Protein AF-A0A914QYJ9-F1 (afdb_monomer)

Mean predicted aligned error: 17.73 Å

Radius of gyration: 53.39 Å; Cα contacts (8 Å, |Δi|>4): 94; chains: 1; bounding box: 100×27×135 Å

Solvent-accessible surface area (backbone atoms only — not comparable to full-atom values): 10844 Å² total; per-residue (Å²): 137,85,85,89,78,80,80,85,78,90,62,82,96,60,90,70,78,80,80,72,75,74,77,53,75,87,74,46,73,77,52,76,68,53,30,51,50,53,52,50,52,51,52,50,50,55,48,52,50,54,52,47,51,45,59,71,50,52,47,54,54,54,52,48,53,54,50,50,52,50,49,54,51,51,51,54,50,52,53,51,51,49,51,52,50,53,53,52,49,52,52,48,53,53,50,51,53,52,47,52,53,52,51,53,51,50,50,55,54,47,53,52,49,50,54,55,50,74,73,46,73,44,10,74,67,75,68,41,72,44,46,26,42,62,41,94,91,36,27,20,54,44,72,64,45,54,70,78,36,78,56,75,84,74,55,79,51,88,68,83,56,86,89,77,64,76,59,47,56,47,86,80,77,55,95,80,76,77,130

pLDDT: mean 74.2, std 19.53, range [33.78, 97.69]

Organism: NCBI:txid227884

Sequence (179 aa):
MNCNRCRKILINDEHRLSHECLPRTAELPGTLEEKKKLLYEYYNATFIENRRDVFERVLPAFTYEAMSEVGKSVAKLTEKTRAIHATGQQTKEEVDSNYERKHYTLIEQNEKKILEISKSLRCQNCDELPKFYCCKDGSFCSETCQKDNSHFLECHRTLRDPYKESAVPMVKRMPHLTF

Nearest PDB structures (foldseek):
  5hda-assembly1_C  TM=6.720E-01  e=1.799E-03  Homo sapiens
  5mq4-assembly1_A  TM=6.229E-01  e=4.465E-03  Homo sapiens

Foldseek 3Di:
DDLPDQDDDDDPDPPPSPPPRQPDLVRDDDDNVVSVVVSVVVVVVVVVVVVCCCVVPVVVVVVVVVVVVVVVVVVVVVVVVVVVVVVVVVVVVVVVVVVVVVVVVVVVVVVVVVVVLVPAQAAPQPRDRFQFDQAVNHGHNDLVSVVPDPCVVVRPDPDPDPVPDDGDGPVPPDPPPDD

Secondary structure (DSSP, 8-state):
-----------SS--------PPPTTTS-S-HHHHHHHHHHHHHHHHHHHHHHIIIIIHHHHHHHHHHHHHHHHHHHHHHHHHHHHHHHHHHHHHHHHHHHHHHHHHHHHHHHHHHHHHS---TTT-SPPSEEEETTEEESSHHHHHSSGGGGG--S--S-TTT-PPEEGGGT-TT---

Structure (mmCIF, N/CA/C/O backbone):
data_AF-A0A914QYJ9-F1
#
_entry.id   AF-A0A914QYJ9-F1
#
loop_
_atom_site.group_PDB
_atom_site.id
_atom_site.type_symbol
_atom_site.label_atom_id
_atom_site.label_alt_id
_atom_site.label_comp_id
_atom_site.label_asym_id
_atom_site.label_entity_id
_atom_site.label_seq_id
_atom_site.pdbx_PDB_ins_code
_atom_site.Cartn_x
_atom_site.Cartn_y
_atom_site.Cartn_z
_atom_site.occupancy
_atom_site.B_iso_or_equiv
_atom_site.auth_seq_id
_atom_site.auth_comp_id
_atom_site.auth_asym_id
_atom_site.auth_atom_id
_atom_site.pdbx_PDB_model_num
ATOM 1 N N . MET A 1 1 ? -54.227 -2.524 64.494 1.00 37.19 1 MET A N 1
ATOM 2 C CA . MET A 1 1 ? -52.813 -2.572 64.927 1.00 37.19 1 MET A CA 1
ATOM 3 C C . MET A 1 1 ? -51.973 -1.929 63.832 1.00 37.19 1 MET A C 1
ATOM 5 O O . MET A 1 1 ? -51.865 -2.504 62.760 1.00 37.19 1 MET A O 1
ATOM 9 N N . ASN A 1 2 ? -51.467 -0.711 64.056 1.00 33.94 2 ASN A N 1
ATOM 10 C CA . ASN A 1 2 ? -50.786 0.088 63.027 1.00 33.94 2 ASN A CA 1
ATOM 11 C C . ASN A 1 2 ? -49.258 -0.060 63.145 1.00 33.94 2 ASN A C 1
ATOM 13 O O . ASN A 1 2 ? -48.647 0.412 64.111 1.00 33.94 2 ASN A O 1
ATOM 17 N N . CYS A 1 3 ? -48.635 -0.714 62.161 1.00 37.88 3 CYS A N 1
ATOM 18 C CA . CYS A 1 3 ? -47.182 -0.813 62.025 1.00 37.88 3 CYS A CA 1
ATOM 19 C C . CYS A 1 3 ? -46.639 0.406 61.255 1.00 37.88 3 CYS A C 1
ATOM 21 O O . CYS A 1 3 ? -46.456 0.375 60.042 1.00 37.88 3 CYS A O 1
ATOM 23 N N . ASN A 1 4 ? -46.396 1.510 61.965 1.00 40.34 4 ASN A N 1
ATOM 24 C CA . ASN A 1 4 ? -45.861 2.746 61.386 1.00 40.34 4 ASN A CA 1
ATOM 25 C C . ASN A 1 4 ? -44.327 2.801 61.487 1.00 40.34 4 ASN A C 1
ATOM 27 O O . ASN A 1 4 ? -43.802 3.545 62.311 1.00 40.34 4 ASN A O 1
ATOM 31 N N . ARG A 1 5 ? -43.614 2.003 60.678 1.00 44.16 5 ARG A N 1
ATOM 32 C CA . ARG A 1 5 ? -42.272 2.315 60.120 1.00 44.16 5 ARG A CA 1
ATOM 33 C C . ARG A 1 5 ? -41.752 1.137 59.288 1.00 44.16 5 ARG A C 1
ATOM 35 O O . ARG A 1 5 ? -40.877 0.391 59.707 1.00 44.16 5 ARG A O 1
ATOM 42 N N . CYS A 1 6 ? -42.279 0.992 58.076 1.00 40.16 6 CYS A N 1
ATOM 43 C CA . CYS A 1 6 ? -41.616 0.200 57.040 1.00 40.16 6 CYS A CA 1
ATOM 44 C C . CYS A 1 6 ? -40.593 1.108 56.345 1.00 40.16 6 CYS A C 1
ATOM 46 O O . CYS A 1 6 ? -40.973 2.118 55.749 1.00 40.16 6 CYS A O 1
ATOM 48 N N . ARG A 1 7 ? -39.296 0.796 56.436 1.00 41.41 7 ARG A N 1
ATOM 49 C CA . ARG A 1 7 ? -38.273 1.489 55.643 1.00 41.41 7 ARG A CA 1
ATOM 50 C C . ARG A 1 7 ? -38.227 0.798 54.280 1.00 41.41 7 ARG A C 1
ATOM 52 O O . ARG A 1 7 ? -37.756 -0.327 54.186 1.00 41.41 7 ARG A O 1
ATOM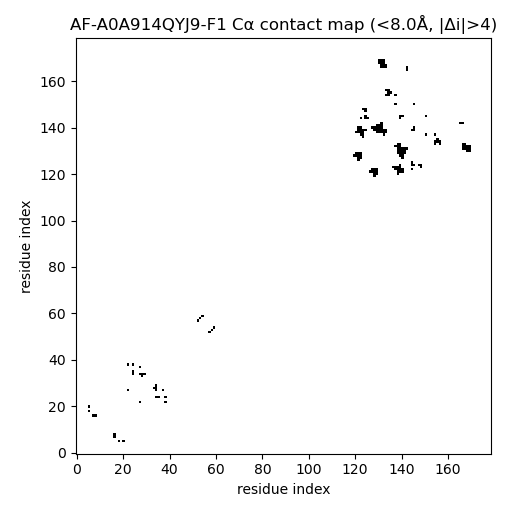 59 N N . LYS A 1 8 ? -38.765 1.444 53.240 1.00 38.12 8 LYS A N 1
ATOM 60 C CA . LYS A 1 8 ? -38.600 0.979 51.855 1.00 38.12 8 LYS A CA 1
ATOM 61 C C . LYS A 1 8 ? -37.122 1.099 51.491 1.00 38.12 8 LYS A C 1
ATOM 63 O O . LYS A 1 8 ? -36.617 2.213 51.375 1.00 38.12 8 LYS A O 1
ATOM 68 N N . ILE A 1 9 ? -36.442 -0.029 51.335 1.00 41.03 9 ILE A N 1
ATOM 69 C CA . ILE A 1 9 ? -35.145 -0.082 50.664 1.00 41.03 9 ILE A CA 1
ATOM 70 C C . ILE A 1 9 ? -35.466 -0.428 49.210 1.00 41.03 9 ILE A C 1
ATOM 72 O O . ILE A 1 9 ? -35.994 -1.498 48.929 1.00 41.03 9 ILE A O 1
ATOM 76 N N . LEU A 1 10 ? -35.261 0.534 48.310 1.00 35.69 10 LEU A N 1
ATOM 77 C CA . LEU A 1 10 ? -35.411 0.332 46.871 1.00 35.69 10 LEU A CA 1
ATOM 78 C C . LEU A 1 10 ? -34.124 -0.307 46.353 1.00 35.69 10 LEU A C 1
ATOM 80 O O . LEU A 1 10 ? -33.078 0.338 46.347 1.00 35.69 10 LEU A O 1
ATOM 84 N N . ILE A 1 11 ? -34.213 -1.563 45.932 1.00 38.12 11 ILE A N 1
ATOM 85 C CA . ILE A 1 11 ? -33.217 -2.217 45.085 1.00 38.12 11 ILE A CA 1
ATOM 86 C C . ILE A 1 11 ? -34.000 -2.665 43.846 1.00 38.12 11 ILE A C 1
ATOM 88 O O . ILE A 1 11 ? -34.994 -3.364 43.996 1.00 38.12 11 ILE A O 1
ATOM 92 N N . ASN A 1 12 ? -33.612 -2.129 42.684 1.00 38.44 12 ASN A N 1
ATOM 93 C CA . ASN A 1 12 ? -34.178 -2.273 41.332 1.00 38.44 12 ASN A CA 1
ATOM 94 C C . 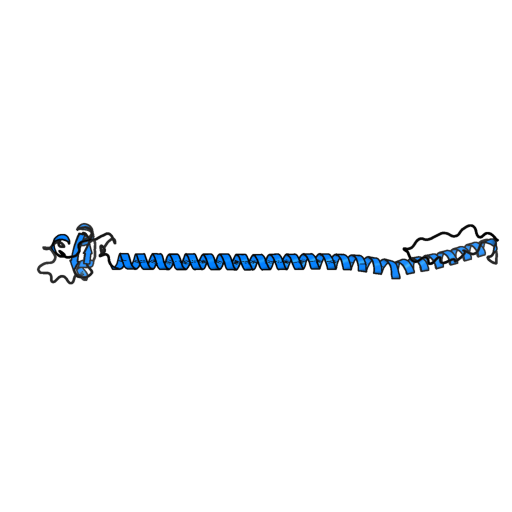ASN A 1 12 ? -35.307 -3.304 41.122 1.00 38.44 12 ASN A C 1
ATOM 96 O O . ASN A 1 12 ? -35.087 -4.489 41.335 1.00 38.44 12 ASN A O 1
ATOM 100 N N . ASP A 1 13 ? -36.444 -2.809 40.606 1.00 41.16 13 ASP A N 1
ATOM 101 C CA . ASP A 1 13 ? -37.593 -3.414 39.889 1.00 41.16 13 ASP A CA 1
ATOM 102 C C . ASP A 1 13 ? -38.193 -4.777 40.291 1.00 41.16 13 ASP A C 1
ATOM 104 O O . ASP A 1 13 ? -39.345 -5.052 39.947 1.00 41.16 13 ASP A O 1
ATOM 108 N N . GLU A 1 14 ? -37.546 -5.581 41.124 1.00 38.75 14 GLU A N 1
ATOM 109 C CA . GLU A 1 14 ? -38.163 -6.711 41.804 1.00 38.75 14 GLU A CA 1
ATOM 110 C C . GLU A 1 14 ? -38.593 -6.275 43.205 1.00 38.75 14 GLU A C 1
ATOM 112 O O . GLU A 1 14 ? -37.803 -6.150 44.139 1.00 38.75 14 GLU A O 1
ATOM 117 N N . HIS A 1 15 ? -39.896 -6.031 43.358 1.00 40.50 15 HIS A N 1
ATOM 118 C CA . HIS A 1 15 ? -40.539 -5.720 44.631 1.00 40.50 15 HIS A CA 1
ATOM 119 C C . HIS A 1 15 ? -40.479 -6.919 45.596 1.00 40.50 15 HIS A C 1
ATOM 121 O O . HIS A 1 15 ? -41.492 -7.554 45.884 1.00 40.50 15 HIS A O 1
ATOM 127 N N . ARG A 1 16 ? -39.310 -7.217 46.165 1.00 39.91 16 ARG A N 1
ATOM 128 C CA . ARG A 1 16 ? -39.220 -7.969 47.417 1.00 39.91 16 ARG A CA 1
ATOM 129 C C . ARG A 1 16 ? -39.089 -6.983 48.563 1.00 39.91 16 ARG A C 1
ATOM 131 O O . ARG A 1 16 ? -38.005 -6.628 49.008 1.00 39.91 16 ARG A O 1
ATOM 138 N N . LEU A 1 17 ? -40.247 -6.558 49.064 1.00 38.53 17 LEU A N 1
ATOM 139 C CA . LEU A 1 17 ? -40.354 -6.089 50.438 1.00 38.53 17 LEU A CA 1
ATOM 140 C C . LEU A 1 17 ? -39.928 -7.256 51.340 1.00 38.53 17 LEU A C 1
ATOM 142 O O . LEU A 1 17 ? -40.740 -8.137 51.621 1.00 38.53 17 LEU A O 1
ATOM 146 N N . SER A 1 18 ? -38.678 -7.286 51.805 1.00 43.12 18 SER A N 1
ATOM 147 C CA . SER A 1 18 ? -38.372 -8.032 53.024 1.00 43.12 18 SER A CA 1
ATOM 148 C C . SER A 1 18 ? -39.094 -7.301 54.157 1.00 43.12 18 SER A C 1
ATOM 150 O O . SER A 1 18 ? -38.596 -6.335 54.737 1.00 43.12 18 SER A O 1
ATOM 152 N N . HIS A 1 19 ? -40.340 -7.701 54.401 1.00 41.28 19 HIS A N 1
ATOM 153 C CA . HIS A 1 19 ? -41.165 -7.261 55.519 1.00 41.28 19 HIS A CA 1
ATOM 154 C C . HIS A 1 19 ? -40.641 -7.878 56.824 1.00 41.28 19 HIS A C 1
ATOM 156 O O . HIS A 1 19 ? -41.374 -8.541 57.549 1.00 41.28 19 HIS A O 1
ATOM 162 N N . GLU A 1 20 ? -39.373 -7.655 57.153 1.00 48.84 20 GLU A N 1
ATOM 163 C CA . GLU A 1 20 ? -38.894 -7.927 58.499 1.00 48.84 20 GLU A CA 1
ATOM 164 C C . GLU A 1 20 ? -39.133 -6.673 59.329 1.00 48.84 20 GLU A C 1
ATOM 166 O O . GLU A 1 20 ? -38.396 -5.685 59.296 1.00 48.84 20 GLU A O 1
ATOM 171 N N . CYS A 1 21 ? -40.279 -6.678 60.009 1.00 49.34 21 CYS A N 1
ATOM 172 C CA . CYS A 1 21 ? -40.559 -5.702 61.044 1.00 49.34 21 CYS A CA 1
ATOM 173 C C . CYS A 1 21 ? -39.476 -5.862 62.113 1.00 49.34 21 CYS A C 1
ATOM 175 O O . CYS A 1 21 ? -39.443 -6.885 62.791 1.00 49.34 21 CYS A O 1
ATOM 177 N N . LEU A 1 22 ? -38.605 -4.858 62.264 1.00 54.44 22 LEU A N 1
ATOM 178 C CA . LEU A 1 22 ? -37.697 -4.794 63.407 1.00 54.44 22 LEU A CA 1
ATOM 179 C C . LEU A 1 22 ? -38.532 -4.986 64.683 1.00 54.44 22 LEU A C 1
ATOM 181 O O . LEU A 1 22 ? -39.495 -4.226 64.866 1.00 54.44 22 LEU A O 1
ATOM 185 N N . PRO A 1 23 ? -38.205 -5.967 65.547 1.00 51.50 23 PRO A N 1
ATOM 186 C CA . PRO A 1 23 ? -38.944 -6.164 66.783 1.00 51.50 23 PRO A CA 1
ATOM 187 C C . PRO A 1 23 ? -38.893 -4.865 67.580 1.00 51.50 23 PRO A C 1
ATOM 189 O O . PRO A 1 23 ? -37.832 -4.244 67.733 1.00 51.50 23 PRO A O 1
ATOM 192 N N . ARG A 1 24 ? -40.050 -4.397 68.059 1.00 55.06 24 ARG A N 1
ATOM 193 C CA . ARG A 1 24 ? -40.063 -3.193 68.895 1.00 55.06 24 ARG A CA 1
ATOM 194 C C . ARG A 1 24 ? -39.280 -3.513 70.165 1.00 55.06 24 ARG A C 1
ATOM 196 O O . ARG A 1 24 ? -39.400 -4.601 70.714 1.00 55.06 24 ARG A O 1
ATOM 203 N N . THR A 1 25 ? -38.532 -2.555 70.707 1.00 53.09 25 THR A N 1
ATOM 204 C CA . THR A 1 25 ? -37.809 -2.741 71.984 1.00 53.09 25 THR A CA 1
ATOM 205 C C . THR A 1 25 ? -38.729 -3.186 73.133 1.00 53.09 25 THR A C 1
ATOM 207 O O . THR A 1 25 ? -38.286 -3.850 74.069 1.00 53.09 25 THR A O 1
ATOM 210 N N . ALA A 1 26 ? -40.024 -2.869 73.051 1.00 51.97 26 ALA A N 1
ATOM 211 C CA . ALA A 1 26 ? -41.058 -3.339 73.972 1.00 51.97 26 ALA A CA 1
ATOM 212 C C . ALA A 1 26 ? -41.316 -4.862 73.911 1.00 51.97 26 ALA A C 1
ATOM 214 O O . ALA A 1 26 ? -41.722 -5.429 74.919 1.00 51.97 26 ALA A O 1
ATOM 215 N N . GLU A 1 27 ? -41.045 -5.519 72.780 1.00 59.38 27 GLU A N 1
ATOM 216 C CA . GLU A 1 27 ? -41.324 -6.942 72.512 1.00 59.38 27 GLU A CA 1
ATOM 217 C C . GLU A 1 27 ? -40.131 -7.861 72.831 1.00 59.38 27 GLU A C 1
ATOM 219 O O . GLU A 1 27 ? -40.289 -9.074 72.930 1.00 59.38 27 GLU A O 1
ATOM 224 N N . LEU A 1 28 ? -38.938 -7.293 73.032 1.00 64.50 28 LEU A N 1
ATOM 225 C CA . LEU A 1 28 ? -37.741 -8.051 73.394 1.00 64.50 28 LEU A CA 1
ATOM 226 C C . LEU A 1 28 ? -37.749 -8.398 74.897 1.00 64.50 28 LEU A C 1
ATOM 228 O O . LEU A 1 28 ? -38.005 -7.504 75.711 1.00 64.50 28 LEU A O 1
ATOM 232 N N . PRO A 1 29 ? -37.469 -9.652 75.294 1.00 67.81 29 PRO A N 1
ATOM 233 C CA . PRO A 1 29 ? -37.377 -10.042 76.699 1.00 67.81 29 PRO A CA 1
ATOM 234 C C . PRO A 1 29 ? -36.114 -9.468 77.365 1.00 67.81 29 PRO A C 1
ATOM 236 O O . PRO A 1 29 ? -35.124 -9.180 76.695 1.00 67.81 29 PRO A O 1
ATOM 239 N N . GLY A 1 30 ? -36.150 -9.314 78.691 1.00 80.06 30 GLY A N 1
ATOM 240 C CA . GLY A 1 30 ? -34.990 -8.912 79.496 1.00 80.06 30 GLY A CA 1
ATOM 241 C C . GLY A 1 30 ? -34.947 -7.438 79.908 1.00 80.06 30 GLY A C 1
ATOM 242 O O . GLY A 1 30 ? -35.887 -6.661 79.707 1.00 80.06 30 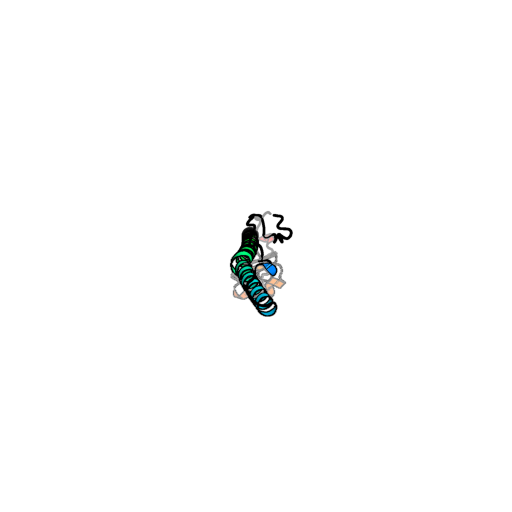GLY A O 1
ATOM 243 N N . THR A 1 31 ? -33.839 -7.068 80.541 1.00 85.50 31 THR A N 1
ATOM 244 C CA . THR A 1 31 ? -33.519 -5.711 80.996 1.00 85.50 31 THR A CA 1
ATOM 245 C C . THR A 1 31 ? -33.282 -4.761 79.819 1.00 85.50 31 THR A C 1
ATOM 247 O O . THR A 1 31 ? -33.061 -5.178 78.683 1.00 85.50 31 THR A O 1
ATOM 250 N N . LEU A 1 32 ? -33.314 -3.449 80.074 1.00 79.56 32 LEU A N 1
ATOM 251 C CA . LEU A 1 32 ? -33.071 -2.432 79.042 1.00 79.56 32 LEU A CA 1
ATOM 252 C C . LEU A 1 32 ? -31.742 -2.660 78.295 1.00 79.56 32 LEU A C 1
ATOM 254 O O . LEU A 1 32 ? -31.676 -2.485 77.079 1.00 79.56 32 LEU A O 1
ATOM 258 N N . GLU A 1 33 ? -30.703 -3.075 79.015 1.00 81.75 33 GLU A N 1
ATOM 259 C CA . GLU A 1 33 ? -29.367 -3.294 78.462 1.00 81.75 33 GLU A CA 1
ATOM 260 C C . GLU A 1 33 ? -29.302 -4.564 77.598 1.00 81.75 33 GLU A C 1
ATOM 262 O O . GLU A 1 33 ? -28.723 -4.539 76.512 1.00 81.75 33 GLU A O 1
ATOM 267 N N . GLU A 1 34 ? -29.989 -5.638 78.000 1.00 78.81 34 GLU A N 1
ATOM 268 C CA . GLU A 1 34 ? -30.140 -6.856 77.189 1.00 78.81 34 GLU A CA 1
ATOM 269 C C . GLU A 1 34 ? -30.943 -6.587 75.911 1.00 78.81 34 GLU A C 1
ATOM 271 O O . GLU A 1 34 ? -30.551 -7.021 74.827 1.00 78.81 34 GLU A O 1
ATOM 276 N N . LYS A 1 35 ? -32.010 -5.782 76.001 1.00 76.62 35 LYS A N 1
ATOM 277 C CA . LYS A 1 35 ? -32.800 -5.357 74.836 1.00 76.62 35 LYS A CA 1
ATOM 278 C C . LYS A 1 35 ? -31.964 -4.550 73.843 1.00 76.62 35 LYS A C 1
ATOM 280 O O . LYS A 1 35 ? -32.075 -4.774 72.641 1.00 76.62 35 LYS A O 1
ATOM 285 N N . LYS A 1 36 ? -31.114 -3.627 74.316 1.00 79.50 36 LYS A N 1
ATOM 286 C CA . LYS A 1 36 ? -30.188 -2.872 73.447 1.00 79.50 36 LYS A CA 1
ATOM 287 C C . LYS A 1 36 ? -29.194 -3.798 72.751 1.00 79.50 36 LYS A C 1
ATOM 289 O O . LYS A 1 36 ? -28.958 -3.634 71.556 1.00 79.50 36 LYS A O 1
ATOM 294 N N . LYS A 1 37 ? -28.635 -4.766 73.483 1.00 82.75 37 LYS A N 1
ATOM 295 C CA . LYS A 1 37 ? -27.678 -5.736 72.943 1.00 82.75 37 LYS A CA 1
ATOM 296 C C . LYS A 1 37 ? -28.310 -6.597 71.844 1.00 82.75 37 LYS A C 1
ATOM 298 O O . LYS A 1 37 ? -27.761 -6.664 70.751 1.00 82.75 37 LYS A O 1
ATOM 303 N N . LEU A 1 38 ? -29.499 -7.150 72.092 1.00 79.88 38 LEU A N 1
ATOM 304 C CA . LEU A 1 38 ? -30.249 -7.944 71.111 1.00 79.88 38 LEU A CA 1
ATOM 305 C C . LEU A 1 38 ? -30.610 -7.137 69.858 1.00 79.88 38 LEU A C 1
ATOM 307 O O . LEU A 1 38 ? -30.486 -7.632 68.740 1.00 79.88 38 LEU A O 1
ATOM 311 N N . LEU A 1 39 ? -31.015 -5.874 70.026 1.00 79.00 39 LEU A N 1
ATOM 312 C CA . LEU A 1 39 ? -31.318 -4.999 68.893 1.00 79.00 39 LEU A CA 1
ATOM 313 C C . LEU A 1 39 ? -30.066 -4.718 68.046 1.00 79.00 39 LEU A C 1
ATOM 315 O O . LEU A 1 39 ? -30.148 -4.673 66.820 1.00 79.00 39 LEU A O 1
ATOM 319 N N . TYR A 1 40 ? -28.914 -4.531 68.696 1.00 81.00 40 TYR A N 1
ATOM 320 C CA . TYR A 1 40 ? -27.636 -4.318 68.021 1.00 81.00 40 TYR A CA 1
ATOM 321 C C . TYR A 1 40 ? -27.176 -5.571 67.268 1.00 81.00 40 TYR A C 1
ATOM 323 O O . TYR A 1 40 ? -26.769 -5.468 66.115 1.00 81.00 40 TYR A O 1
ATOM 331 N N . GLU A 1 41 ? -27.286 -6.751 67.882 1.00 81.50 41 GLU A N 1
ATOM 332 C CA . GLU A 1 41 ? -26.967 -8.035 67.248 1.00 81.50 41 GLU A CA 1
ATOM 333 C C . GLU A 1 41 ? -27.850 -8.293 66.023 1.00 81.50 41 GLU A C 1
ATOM 335 O O . GLU A 1 41 ? -27.326 -8.615 64.956 1.00 81.50 41 GLU A O 1
ATOM 340 N N . TYR A 1 42 ? -29.163 -8.059 66.137 1.00 78.62 42 TYR A N 1
ATOM 341 C CA . TYR A 1 42 ? -30.094 -8.189 65.016 1.00 78.62 42 TYR A CA 1
ATO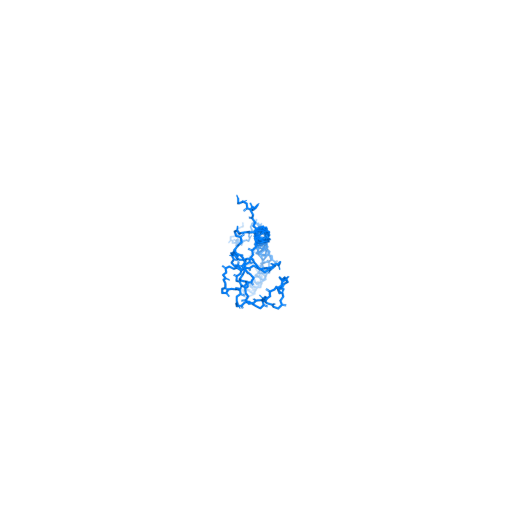M 342 C C . TYR A 1 42 ? -29.760 -7.202 63.893 1.00 78.62 42 TYR A C 1
ATOM 344 O O . TYR A 1 42 ? -29.598 -7.603 62.745 1.00 78.62 42 TYR A O 1
ATOM 352 N N . TYR A 1 43 ? -29.557 -5.919 64.218 1.00 78.12 43 TYR A N 1
ATOM 353 C CA . TYR A 1 43 ? -29.187 -4.915 63.219 1.00 78.12 43 TYR A CA 1
ATOM 354 C C . TYR A 1 43 ? -27.874 -5.263 62.511 1.00 78.12 43 TYR A C 1
ATOM 356 O O . TYR A 1 43 ? -27.762 -5.097 61.298 1.00 78.12 43 TYR A O 1
ATOM 364 N N . ASN A 1 44 ? -26.881 -5.754 63.254 1.00 82.88 44 ASN A N 1
ATOM 365 C CA . ASN A 1 44 ? -25.594 -6.126 62.687 1.00 82.88 44 ASN A CA 1
ATOM 366 C C . ASN A 1 44 ? -25.717 -7.362 61.781 1.00 82.88 44 ASN A C 1
ATOM 368 O O . ASN A 1 44 ? -25.133 -7.377 60.701 1.00 82.88 44 ASN A O 1
ATOM 372 N N . ALA A 1 45 ? -26.528 -8.354 62.162 1.00 77.75 45 ALA A N 1
ATOM 373 C CA . ALA A 1 45 ? -26.824 -9.513 61.322 1.00 77.75 45 ALA A CA 1
ATOM 374 C C . ALA A 1 45 ? -27.508 -9.099 60.006 1.00 77.75 45 ALA A C 1
ATOM 376 O O . ALA A 1 45 ? -27.005 -9.421 58.930 1.00 77.75 45 ALA A O 1
ATOM 377 N N . THR A 1 46 ? -28.570 -8.289 60.077 1.00 77.44 46 THR A N 1
ATOM 378 C CA . THR A 1 46 ? -29.276 -7.776 58.891 1.00 77.44 46 THR A CA 1
ATOM 379 C C . THR A 1 46 ? -28.378 -6.879 58.032 1.00 77.44 46 THR A C 1
ATOM 381 O O . THR A 1 46 ? -28.477 -6.872 56.805 1.00 77.44 46 THR A O 1
ATOM 384 N N . PHE A 1 47 ? -27.477 -6.104 58.643 1.00 80.38 47 PHE A N 1
ATOM 385 C CA . PHE A 1 47 ? -26.504 -5.293 57.911 1.00 80.38 47 PHE A CA 1
ATOM 386 C C . PHE A 1 47 ? -25.497 -6.165 57.156 1.00 80.38 47 PHE A C 1
ATOM 388 O O . PHE A 1 47 ? -25.236 -5.908 55.983 1.00 80.38 47 PHE A O 1
ATOM 395 N N . ILE A 1 48 ? -24.953 -7.200 57.802 1.00 78.56 48 ILE A N 1
ATOM 396 C CA . ILE A 1 48 ? -24.009 -8.138 57.183 1.00 78.56 48 ILE A CA 1
ATOM 397 C C . ILE A 1 48 ? -24.671 -8.875 56.016 1.00 78.56 48 ILE A C 1
ATOM 399 O O . ILE A 1 48 ? -24.069 -8.968 54.948 1.00 78.56 48 ILE A O 1
ATOM 403 N N . GLU A 1 49 ? -25.906 -9.342 56.191 1.00 77.56 49 GLU A N 1
ATOM 404 C CA . GLU A 1 49 ? -26.657 -10.055 55.157 1.00 77.56 49 GLU A CA 1
ATOM 405 C C . GLU A 1 49 ? -26.970 -9.162 53.950 1.00 77.56 49 GLU A C 1
ATOM 407 O O . GLU A 1 49 ? -26.644 -9.522 52.822 1.00 77.56 49 GLU A O 1
ATOM 412 N N . ASN A 1 50 ? -27.465 -7.939 54.171 1.00 76.88 50 ASN A N 1
ATOM 413 C CA . ASN A 1 50 ? -27.682 -6.978 53.084 1.00 76.88 50 ASN A CA 1
ATOM 414 C C . ASN A 1 50 ? -26.383 -6.621 52.357 1.00 76.88 50 ASN A C 1
ATOM 416 O O . ASN A 1 50 ? -26.354 -6.509 51.132 1.00 76.88 50 ASN A O 1
ATOM 420 N N . ARG A 1 51 ? -25.284 -6.445 53.101 1.00 76.81 51 ARG A N 1
ATOM 421 C CA . ARG A 1 51 ? -23.980 -6.158 52.498 1.00 76.81 51 ARG A CA 1
ATOM 422 C C . ARG A 1 51 ? -23.524 -7.330 51.632 1.00 76.81 51 ARG A C 1
ATOM 424 O O . ARG A 1 51 ? -23.009 -7.108 50.541 1.00 76.81 51 ARG A O 1
ATOM 431 N N . ARG A 1 52 ? -23.735 -8.560 52.103 1.00 80.31 52 ARG A N 1
ATOM 432 C CA . ARG A 1 52 ? -23.438 -9.786 51.363 1.00 80.31 52 ARG A CA 1
ATOM 433 C C . ARG A 1 52 ? -24.266 -9.882 50.080 1.00 80.31 52 ARG A C 1
ATOM 435 O O . ARG A 1 52 ? -23.672 -10.088 49.031 1.00 80.31 52 ARG A O 1
ATOM 442 N N . ASP A 1 53 ? -25.572 -9.626 50.131 1.00 79.12 53 ASP A N 1
ATOM 443 C CA . ASP A 1 53 ? -26.453 -9.666 48.952 1.00 79.12 53 ASP A CA 1
ATOM 444 C C . ASP A 1 53 ? -26.042 -8.632 47.883 1.00 79.12 53 ASP A C 1
ATOM 446 O O . ASP A 1 53 ? -26.021 -8.934 46.687 1.00 79.12 53 ASP A O 1
ATOM 450 N N . VAL A 1 54 ? -25.615 -7.430 48.295 1.00 73.38 54 VAL A N 1
ATOM 451 C CA . VAL A 1 54 ? -25.066 -6.416 47.375 1.00 73.38 54 VAL A CA 1
ATOM 452 C C . VAL A 1 54 ? -23.783 -6.911 46.696 1.00 73.38 54 VAL A C 1
ATOM 454 O O . VAL A 1 54 ? -23.642 -6.788 45.478 1.00 73.38 54 VAL A O 1
ATOM 457 N N . PHE A 1 55 ? -22.852 -7.493 47.454 1.00 76.88 55 PHE A N 1
ATOM 458 C CA . PHE A 1 55 ? -21.593 -7.994 46.897 1.00 76.88 55 PHE A CA 1
ATOM 459 C C . PHE A 1 55 ? -21.763 -9.262 46.051 1.00 76.88 55 PHE A C 1
ATOM 461 O O . PHE A 1 55 ? -21.049 -9.419 45.065 1.00 76.88 55 PHE A O 1
ATOM 468 N N . GLU A 1 56 ? -22.690 -10.151 46.405 1.00 78.69 56 GLU A N 1
ATOM 469 C CA . GLU A 1 56 ? -22.889 -11.426 45.709 1.00 78.69 56 GLU A CA 1
ATOM 470 C C . GLU A 1 56 ? -23.792 -11.303 44.475 1.00 78.69 56 GLU A C 1
ATOM 472 O O . GLU A 1 56 ? -23.656 -12.109 43.557 1.00 78.69 56 GLU A O 1
ATOM 477 N N . ARG A 1 57 ? -24.691 -10.310 44.410 1.00 73.44 57 ARG A N 1
ATOM 478 C CA . ARG A 1 57 ? -25.648 -10.184 43.291 1.00 73.44 57 ARG A CA 1
ATOM 479 C C . ARG A 1 57 ? -25.484 -8.917 42.467 1.00 73.44 57 ARG A C 1
ATOM 481 O O . ARG A 1 57 ? -25.435 -8.990 41.242 1.00 73.44 57 ARG A O 1
ATOM 488 N N . VAL A 1 58 ? -25.382 -7.760 43.119 1.00 73.12 58 VAL A N 1
ATOM 489 C CA . VAL A 1 58 ? -25.363 -6.467 42.414 1.00 73.12 58 VAL A CA 1
ATOM 490 C C . VAL A 1 58 ? -24.007 -6.228 41.756 1.00 73.12 58 VAL A C 1
ATOM 492 O O . VAL A 1 58 ? -23.947 -5.820 40.596 1.00 73.12 58 VAL A O 1
ATOM 495 N N . LEU A 1 59 ? -22.914 -6.524 42.466 1.00 74.94 59 LEU A N 1
ATOM 496 C CA . LEU A 1 59 ? -21.570 -6.309 41.933 1.00 74.94 59 LEU A CA 1
ATOM 497 C C . LEU A 1 59 ? -21.288 -7.171 40.682 1.00 74.94 59 LEU A C 1
ATOM 499 O O . LEU A 1 59 ? -20.855 -6.595 39.682 1.00 74.94 59 LEU A O 1
ATOM 503 N N . PRO A 1 60 ? -21.592 -8.488 40.646 1.00 83.12 60 PRO A N 1
ATOM 504 C CA . PRO A 1 60 ? -21.407 -9.290 39.438 1.00 83.12 60 PRO A CA 1
ATOM 505 C C . PRO A 1 60 ? -22.243 -8.804 38.250 1.00 83.12 60 PRO A C 1
ATOM 507 O O . PRO A 1 60 ? -21.714 -8.722 37.142 1.00 83.12 60 PRO A O 1
ATOM 510 N N . ALA A 1 61 ? -23.505 -8.416 38.467 1.00 74.94 61 ALA A N 1
ATOM 511 C CA . ALA A 1 61 ? -24.369 -7.894 37.405 1.00 74.94 61 ALA A CA 1
ATOM 512 C C . ALA A 1 61 ? -23.790 -6.617 36.771 1.00 74.94 61 ALA A C 1
ATOM 514 O O . ALA A 1 61 ? -23.656 -6.537 35.551 1.00 74.94 61 ALA A O 1
ATOM 515 N N . PHE A 1 62 ? -23.336 -5.668 37.597 1.00 76.69 62 PHE A N 1
ATOM 516 C CA . PHE A 1 62 ? -22.699 -4.444 37.110 1.00 76.69 62 PHE A CA 1
ATOM 517 C C . PHE A 1 62 ? -21.392 -4.736 36.358 1.00 76.69 62 PHE A C 1
ATOM 519 O O . PHE A 1 62 ? -21.124 -4.158 35.304 1.00 76.69 62 PHE A O 1
ATOM 526 N N . THR A 1 63 ? -20.576 -5.671 36.861 1.00 83.06 63 THR A N 1
ATOM 527 C CA . THR A 1 63 ? -19.344 -6.072 36.162 1.00 83.06 63 THR A CA 1
ATOM 528 C C . THR A 1 63 ? -19.632 -6.752 34.826 1.00 83.06 63 THR A C 1
ATOM 530 O O . THR A 1 63 ? -18.914 -6.509 33.859 1.00 83.06 63 THR A O 1
ATOM 533 N N . TYR A 1 64 ? -20.699 -7.549 34.735 1.00 86.25 64 TYR A N 1
ATOM 534 C CA . TYR A 1 64 ? -21.118 -8.185 33.491 1.00 86.25 64 TYR A CA 1
ATOM 535 C C . TYR A 1 64 ? -21.580 -7.156 32.454 1.00 86.25 64 TYR A C 1
ATOM 537 O O . TYR A 1 64 ? -21.151 -7.218 31.304 1.00 86.25 64 TYR A O 1
ATOM 545 N N . GLU A 1 65 ? -22.393 -6.174 32.850 1.00 84.44 65 GLU A N 1
ATOM 546 C CA . GLU A 1 65 ? -22.817 -5.086 31.961 1.00 84.44 65 GLU A CA 1
ATOM 547 C C . GLU A 1 65 ? -21.624 -4.271 31.451 1.00 84.44 65 GLU A C 1
ATOM 549 O O . GLU A 1 65 ? -21.500 -4.044 30.245 1.00 84.44 65 GLU A O 1
ATOM 554 N N . ALA A 1 66 ? -20.695 -3.911 32.342 1.00 87.25 66 ALA A N 1
ATOM 555 C CA . ALA A 1 66 ? -19.470 -3.215 31.962 1.00 87.25 66 ALA A CA 1
ATOM 556 C C . ALA A 1 66 ? -18.631 -4.038 30.965 1.00 87.25 66 ALA A C 1
ATOM 558 O O . ALA A 1 66 ? -18.160 -3.505 29.960 1.00 87.25 66 ALA A O 1
ATOM 559 N N . MET A 1 67 ? -18.477 -5.346 31.194 1.00 85.62 67 MET A N 1
ATOM 560 C CA . MET A 1 67 ? -17.755 -6.241 30.280 1.00 85.62 67 MET A CA 1
ATOM 561 C C . MET A 1 67 ? -18.475 -6.445 28.944 1.00 85.62 67 MET A C 1
ATOM 563 O O . MET A 1 67 ? -17.823 -6.510 27.902 1.00 85.62 67 MET A O 1
ATOM 567 N N . SER A 1 68 ? -19.806 -6.482 28.943 1.00 91.38 68 SER A N 1
ATOM 568 C CA . SER A 1 68 ? -20.623 -6.537 27.728 1.00 91.38 68 SER A CA 1
ATOM 569 C C . SER A 1 68 ? -20.420 -5.291 26.856 1.00 91.38 68 SER A C 1
ATOM 571 O O . SER A 1 68 ? -20.186 -5.410 25.650 1.00 91.38 68 SER A O 1
ATOM 573 N N . GLU A 1 69 ? -20.413 -4.091 27.446 1.00 91.88 69 GLU A N 1
ATOM 574 C CA . GLU A 1 69 ? -20.150 -2.844 26.710 1.00 91.88 69 GLU A CA 1
ATOM 575 C C . GLU A 1 69 ? -18.713 -2.756 26.174 1.00 91.88 69 GLU A C 1
ATOM 577 O O . GLU A 1 69 ? -18.488 -2.316 25.037 1.00 91.88 69 GLU A O 1
ATOM 582 N N . VAL A 1 70 ? -17.731 -3.249 26.938 1.00 89.94 70 VAL A N 1
ATOM 583 C CA . VAL A 1 70 ? -16.356 -3.417 26.442 1.00 89.94 70 VAL A CA 1
ATOM 584 C C . VAL A 1 70 ? -16.338 -4.372 25.243 1.00 89.94 70 VAL A C 1
ATOM 586 O O . VAL A 1 70 ? -15.757 -4.036 24.211 1.00 89.94 70 VAL A O 1
ATOM 589 N N . GLY A 1 71 ? -17.040 -5.507 25.317 1.00 91.25 71 GLY A N 1
ATOM 590 C CA . GLY A 1 71 ? -17.161 -6.468 24.217 1.00 91.25 71 GLY A CA 1
ATOM 591 C C . GLY A 1 71 ? -17.741 -5.853 22.938 1.00 91.25 71 GLY A C 1
ATOM 592 O O . GLY A 1 71 ? -17.175 -6.022 21.855 1.00 91.25 71 GLY A O 1
ATOM 593 N N . LYS A 1 72 ? -18.813 -5.056 23.050 1.00 93.50 72 LYS A N 1
ATOM 594 C CA . LYS A 1 72 ? -19.397 -4.316 21.913 1.00 93.50 72 LYS A CA 1
ATOM 595 C C . LYS A 1 72 ? -18.413 -3.313 21.312 1.00 93.50 72 LYS A C 1
ATOM 597 O O . LYS A 1 72 ? -18.347 -3.158 20.092 1.00 93.50 72 LYS A O 1
ATOM 602 N N . SER A 1 73 ? -17.643 -2.631 22.155 1.00 93.06 73 SER A N 1
ATOM 603 C CA . SER A 1 73 ? -16.642 -1.657 21.712 1.00 93.06 73 SER A CA 1
ATOM 604 C C . SER A 1 73 ? -15.483 -2.331 20.971 1.00 93.06 73 SER A C 1
ATOM 606 O O . SER A 1 73 ? -15.078 -1.859 19.908 1.00 93.06 73 SER A O 1
ATOM 608 N N . VAL A 1 74 ? -15.008 -3.477 21.466 1.00 93.25 74 VAL A N 1
ATOM 609 C CA . VAL A 1 74 ? -13.984 -4.297 20.797 1.00 93.25 74 VAL A CA 1
ATOM 610 C C . VAL A 1 74 ? -14.489 -4.834 19.455 1.00 93.25 74 VAL A C 1
ATOM 612 O O . VAL A 1 74 ? -13.748 -4.807 18.470 1.00 93.25 74 VAL A O 1
ATOM 615 N N . ALA A 1 75 ? -15.752 -5.261 19.368 1.00 91.75 75 ALA A N 1
ATOM 616 C CA . ALA A 1 75 ? -16.353 -5.690 18.104 1.00 91.75 75 ALA A CA 1
ATOM 617 C C . ALA A 1 75 ? -16.350 -4.560 17.057 1.00 91.75 75 ALA A C 1
ATOM 619 O O . ALA A 1 75 ? -15.871 -4.763 15.939 1.00 91.75 75 ALA A O 1
ATOM 620 N N . LYS A 1 76 ? -16.774 -3.345 17.440 1.00 92.94 76 LYS A N 1
ATOM 621 C CA . LYS A 1 76 ? -16.718 -2.157 16.566 1.00 92.94 76 LYS A CA 1
ATOM 622 C C . LYS A 1 76 ? -15.292 -1.828 16.125 1.00 92.94 76 LYS A C 1
ATOM 624 O O . LYS A 1 76 ? -15.071 -1.450 14.976 1.00 92.94 76 LYS A O 1
ATOM 629 N N . LEU A 1 77 ? -14.319 -1.951 17.029 1.00 92.62 77 LEU A N 1
ATOM 630 C CA . LEU A 1 77 ? -12.916 -1.708 16.703 1.00 92.62 77 LEU A CA 1
ATOM 631 C C . LEU A 1 77 ? -12.405 -2.734 15.684 1.00 92.62 77 LEU A C 1
ATOM 633 O O . LEU A 1 77 ? -11.784 -2.356 14.698 1.00 92.62 77 LEU A O 1
ATOM 637 N N . THR A 1 78 ? -12.743 -4.009 15.876 1.00 93.75 78 THR A N 1
ATOM 638 C CA . THR A 1 78 ? -12.352 -5.109 14.982 1.00 93.75 78 THR A CA 1
ATOM 639 C C . THR A 1 78 ? -12.923 -4.918 13.578 1.00 93.75 78 THR A C 1
ATOM 641 O O . THR A 1 78 ? -12.222 -5.124 12.588 1.00 93.75 78 THR A O 1
ATOM 644 N N . GLU A 1 79 ? -14.179 -4.481 13.473 1.00 95.69 79 GLU A N 1
ATOM 645 C CA . GLU A 1 79 ? -14.817 -4.160 12.195 1.00 95.69 79 GLU A CA 1
ATOM 646 C C . GLU A 1 79 ? -14.101 -3.007 11.476 1.00 95.69 79 GLU A C 1
ATOM 648 O O . GLU A 1 79 ? -13.758 -3.130 10.298 1.00 95.69 79 GLU A O 1
ATOM 653 N N . LYS A 1 80 ? -13.770 -1.926 12.196 1.00 96.00 80 LYS A N 1
ATOM 654 C CA . LYS A 1 80 ? -12.985 -0.815 11.636 1.00 96.00 80 LYS A CA 1
ATOM 655 C C . LYS A 1 80 ? -11.595 -1.254 11.186 1.00 96.00 80 LYS A C 1
ATOM 657 O O . LYS A 1 80 ? -11.150 -0.844 10.118 1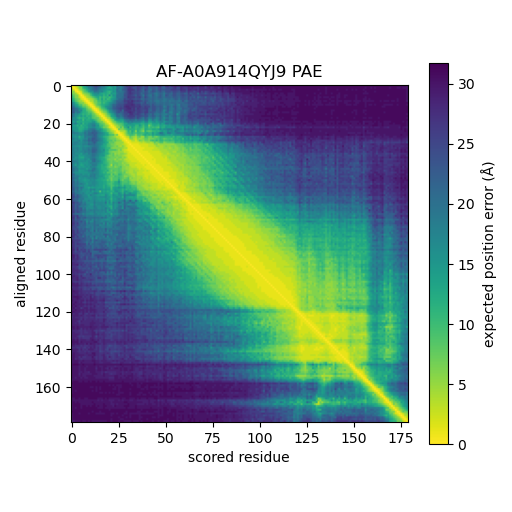.00 96.00 80 LYS A O 1
ATOM 662 N N . THR A 1 81 ? -10.922 -2.105 11.956 1.00 93.94 81 THR A N 1
ATOM 663 C CA . THR A 1 81 ? -9.614 -2.655 11.579 1.00 93.94 81 THR A CA 1
ATOM 664 C C . THR A 1 81 ? -9.707 -3.469 10.289 1.00 93.94 81 THR A C 1
ATOM 666 O O . THR A 1 81 ? -8.869 -3.300 9.407 1.00 93.94 81 THR A O 1
ATOM 669 N N . ARG A 1 82 ? -10.753 -4.290 10.118 1.00 95.56 82 ARG A N 1
ATOM 670 C CA . ARG A 1 82 ? -10.985 -5.029 8.864 1.00 95.56 82 ARG A CA 1
ATOM 671 C C . ARG A 1 82 ? -11.213 -4.097 7.678 1.00 95.56 82 ARG A C 1
ATOM 673 O O . ARG A 1 82 ? -10.632 -4.331 6.624 1.00 95.56 82 ARG A O 1
ATOM 680 N N . ALA A 1 83 ? -12.001 -3.037 7.856 1.00 95.69 83 ALA A N 1
ATOM 681 C CA . ALA A 1 83 ? -12.224 -2.044 6.808 1.00 95.69 83 ALA A CA 1
ATOM 682 C C . ALA A 1 83 ? -10.915 -1.348 6.398 1.00 95.69 83 ALA A C 1
ATOM 684 O O . ALA A 1 83 ? -10.627 -1.246 5.211 1.00 95.69 83 ALA A O 1
ATOM 685 N N . ILE A 1 84 ? -10.080 -0.952 7.366 1.00 96.44 84 ILE A N 1
ATOM 686 C CA . ILE A 1 84 ? -8.760 -0.361 7.093 1.00 96.44 84 ILE A CA 1
ATOM 687 C C . ILE A 1 84 ? -7.873 -1.337 6.313 1.00 96.44 84 ILE A C 1
ATOM 689 O O . ILE A 1 84 ? -7.227 -0.930 5.351 1.00 96.44 84 ILE A O 1
ATOM 693 N N . HIS A 1 85 ? -7.853 -2.617 6.693 1.00 95.50 85 HIS A N 1
ATOM 694 C CA . HIS A 1 85 ? -7.091 -3.633 5.966 1.00 95.50 85 HI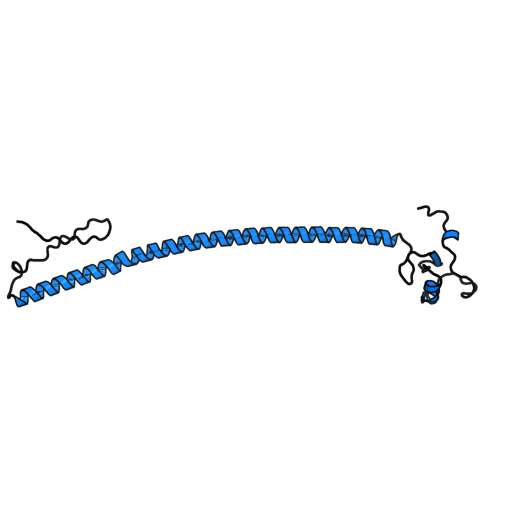S A CA 1
ATOM 695 C C . HIS A 1 85 ? -7.590 -3.830 4.534 1.00 95.50 85 HIS A C 1
ATOM 697 O O . HIS A 1 85 ? -6.768 -3.885 3.623 1.00 95.50 85 HIS A O 1
ATOM 703 N N . ALA A 1 86 ? -8.907 -3.893 4.324 1.00 96.50 86 ALA A N 1
ATOM 704 C CA . ALA A 1 86 ? -9.494 -4.023 2.993 1.00 96.50 86 ALA A CA 1
ATOM 705 C C . ALA A 1 86 ? -9.126 -2.828 2.100 1.00 96.50 86 ALA A C 1
ATOM 707 O O . ALA A 1 86 ? -8.637 -3.018 0.988 1.00 96.50 86 ALA A O 1
ATOM 708 N N . THR A 1 87 ? -9.264 -1.602 2.617 1.00 96.94 87 THR A N 1
ATOM 709 C CA . THR A 1 87 ? -8.854 -0.391 1.895 1.00 96.94 87 THR A CA 1
ATOM 710 C C . THR A 1 87 ? -7.353 -0.391 1.617 1.00 96.94 87 THR A C 1
ATOM 712 O O . THR A 1 87 ? -6.936 -0.104 0.502 1.00 96.94 87 THR A O 1
ATOM 715 N N . GLY A 1 88 ? -6.525 -0.751 2.602 1.00 96.56 88 GLY A N 1
ATOM 716 C CA . GLY A 1 88 ? -5.074 -0.819 2.431 1.00 96.56 88 GLY A CA 1
ATOM 717 C C . GLY A 1 88 ? -4.653 -1.820 1.354 1.00 96.56 88 GLY A C 1
ATOM 718 O O . GLY A 1 88 ? -3.755 -1.528 0.565 1.00 96.56 88 GLY A O 1
ATOM 719 N N . GLN A 1 89 ? -5.322 -2.972 1.284 1.00 97.44 89 GLN A N 1
ATOM 720 C CA . GLN A 1 89 ? -5.074 -3.972 0.251 1.00 97.44 89 GLN A CA 1
ATOM 721 C C . GLN A 1 89 ? -5.483 -3.466 -1.137 1.00 97.44 89 GLN A C 1
ATOM 723 O O . GLN A 1 89 ? -4.681 -3.550 -2.063 1.00 97.44 89 GLN A O 1
ATOM 728 N N . GLN A 1 90 ? -6.670 -2.869 -1.265 1.00 97.25 90 GLN A N 1
ATOM 729 C CA . GLN A 1 90 ? -7.135 -2.301 -2.531 1.00 97.25 90 GLN A CA 1
ATOM 730 C C . GLN A 1 90 ? -6.188 -1.207 -3.048 1.00 97.25 90 GLN A C 1
ATOM 732 O O . GLN A 1 90 ? -5.810 -1.217 -4.217 1.00 97.25 90 GLN A O 1
ATOM 737 N N . THR A 1 91 ? -5.752 -0.295 -2.174 1.00 96.69 91 THR A N 1
ATOM 738 C CA . THR A 1 91 ? -4.799 0.761 -2.544 1.00 96.69 91 THR A CA 1
ATOM 739 C C . THR A 1 91 ? -3.470 0.175 -3.003 1.00 96.69 91 THR A C 1
ATOM 741 O O . THR A 1 91 ? -2.883 0.661 -3.967 1.00 96.69 91 THR A O 1
ATOM 744 N N . LYS A 1 92 ? -2.981 -0.873 -2.331 1.00 97.56 92 LYS A N 1
ATOM 745 C CA . LYS A 1 92 ? -1.745 -1.546 -2.731 1.00 97.56 92 LYS A CA 1
ATOM 746 C C . LYS A 1 92 ? -1.874 -2.145 -4.134 1.00 97.56 92 LYS A C 1
ATOM 748 O O . LYS A 1 92 ? -1.020 -1.889 -4.973 1.00 97.56 92 LYS A O 1
ATOM 753 N N . GLU A 1 93 ? -2.950 -2.882 -4.395 1.00 97.38 93 GLU A N 1
ATOM 754 C CA . GLU A 1 93 ? -3.207 -3.496 -5.704 1.00 97.38 93 GLU A CA 1
ATOM 755 C C . GLU A 1 93 ? -3.324 -2.442 -6.820 1.00 97.38 93 GLU A C 1
ATOM 757 O O . GLU A 1 93 ? -2.794 -2.629 -7.916 1.00 97.38 93 GLU A O 1
ATOM 762 N N . GLU A 1 94 ? -3.947 -1.293 -6.541 1.00 97.69 94 GLU A N 1
ATOM 763 C CA . GLU A 1 94 ? -4.030 -0.181 -7.494 1.00 97.69 94 GLU A CA 1
ATOM 764 C C . GLU A 1 94 ? -2.655 0.443 -7.790 1.00 97.69 94 GLU A C 1
ATOM 766 O O . GLU A 1 94 ? -2.337 0.741 -8.946 1.00 97.69 94 GLU A O 1
ATOM 771 N N . VAL A 1 95 ? -1.824 0.635 -6.761 1.00 97.25 95 VAL A N 1
ATOM 772 C CA . VAL A 1 95 ? -0.460 1.158 -6.918 1.00 97.25 95 VAL A CA 1
ATOM 773 C C . VAL A 1 95 ? 0.403 0.186 -7.718 1.00 97.25 95 VAL A C 1
ATOM 775 O O . VAL A 1 95 ? 1.063 0.620 -8.665 1.00 97.25 95 VAL A O 1
ATOM 778 N N . ASP A 1 96 ? 0.354 -1.106 -7.393 1.00 97.12 96 ASP A N 1
ATOM 779 C CA . ASP A 1 96 ? 1.115 -2.152 -8.081 1.00 97.12 96 ASP A CA 1
ATOM 780 C C . ASP A 1 96 ? 0.692 -2.239 -9.562 1.00 97.12 96 ASP A C 1
ATOM 782 O O . ASP A 1 96 ? 1.537 -2.178 -10.457 1.00 97.12 96 ASP A O 1
ATOM 786 N N . SER A 1 97 ? -0.616 -2.232 -9.853 1.00 97.19 97 SER A N 1
ATOM 787 C CA . SER A 1 97 ? -1.132 -2.236 -11.233 1.00 97.19 97 SER A CA 1
ATOM 788 C C . SER A 1 97 ? -0.712 -0.995 -12.032 1.00 97.19 97 SER A C 1
ATOM 790 O O . SER A 1 97 ? -0.337 -1.083 -13.208 1.00 97.19 97 SER A O 1
ATOM 792 N N . ASN A 1 98 ? -0.749 0.187 -11.409 1.00 97.19 98 ASN A N 1
ATOM 793 C CA . ASN A 1 98 ? -0.305 1.424 -12.049 1.00 97.19 98 ASN A CA 1
ATOM 794 C C . ASN A 1 98 ? 1.207 1.438 -12.296 1.00 97.19 98 ASN A C 1
ATOM 796 O O . ASN A 1 98 ? 1.654 1.959 -13.324 1.00 97.19 98 ASN A O 1
ATOM 800 N N . TYR A 1 99 ? 1.991 0.880 -11.371 1.00 96.81 99 TYR A N 1
ATOM 801 C CA . TYR A 1 99 ? 3.431 0.730 -11.527 1.00 96.81 99 TYR A CA 1
ATOM 802 C C . TYR A 1 99 ? 3.759 -0.183 -12.711 1.00 96.81 99 TYR A C 1
ATOM 804 O O . TYR A 1 99 ? 4.480 0.243 -13.615 1.00 96.81 99 TYR A O 1
ATOM 812 N N . GLU A 1 100 ? 3.171 -1.382 -12.763 1.00 96.56 100 GLU A N 1
ATOM 813 C CA . GLU A 1 100 ? 3.382 -2.333 -13.859 1.00 96.56 100 GLU A CA 1
ATOM 814 C C . GLU A 1 100 ? 3.032 -1.717 -15.213 1.00 96.56 100 GLU A C 1
ATOM 816 O O . GLU A 1 100 ? 3.831 -1.761 -16.149 1.00 96.56 100 GLU A O 1
ATOM 821 N N . ARG A 1 101 ? 1.877 -1.048 -15.313 1.00 96.06 101 ARG A N 1
ATOM 822 C CA . ARG A 1 101 ? 1.450 -0.397 -16.558 1.00 96.06 101 ARG A CA 1
ATOM 823 C C . ARG A 1 101 ? 2.458 0.648 -17.038 1.00 96.06 101 ARG A C 1
ATOM 825 O O . ARG A 1 101 ? 2.790 0.688 -18.225 1.00 96.06 101 ARG A O 1
ATOM 832 N N . LYS A 1 102 ? 2.964 1.491 -16.131 1.00 96.62 102 LYS A N 1
ATOM 833 C CA . LYS A 1 102 ? 3.986 2.498 -16.464 1.00 96.62 102 LYS A CA 1
ATOM 834 C C . LYS A 1 102 ? 5.307 1.847 -16.859 1.00 96.62 102 LYS A C 1
ATOM 836 O O . LYS A 1 102 ? 5.940 2.309 -17.804 1.00 96.62 102 LYS A O 1
ATOM 841 N N . HIS A 1 103 ? 5.699 0.779 -16.173 1.00 96.44 103 HIS A N 1
ATOM 842 C CA . HIS A 1 103 ? 6.916 0.038 -16.470 1.00 96.44 103 HIS A CA 1
ATOM 843 C C . HIS A 1 103 ? 6.876 -0.576 -17.877 1.00 96.44 103 HIS A C 1
ATOM 845 O O . HIS A 1 103 ? 7.781 -0.328 -18.671 1.00 96.44 103 HIS A O 1
ATOM 851 N N . TYR A 1 104 ? 5.795 -1.275 -18.238 1.00 96.69 104 TYR A N 1
ATOM 852 C CA . TYR A 1 104 ? 5.627 -1.815 -19.594 1.00 96.69 104 TYR A CA 1
ATOM 853 C C . TYR A 1 104 ? 5.573 -0.718 -20.659 1.00 96.69 104 TYR A C 1
ATOM 855 O O . TYR A 1 104 ? 6.219 -0.841 -21.695 1.00 96.69 104 TYR A O 1
ATOM 863 N N . THR A 1 105 ? 4.904 0.404 -20.378 1.00 97.06 105 THR A N 1
ATOM 864 C CA . THR A 1 105 ? 4.894 1.552 -21.301 1.00 97.06 105 THR A CA 1
ATOM 865 C C . THR A 1 105 ? 6.309 2.080 -21.566 1.00 97.06 105 THR A C 1
ATOM 867 O O . THR A 1 105 ? 6.648 2.410 -22.702 1.00 97.06 105 THR A O 1
ATOM 870 N N . LEU A 1 106 ? 7.157 2.156 -20.534 1.00 96.88 106 LEU A N 1
ATOM 871 C CA . LEU A 1 106 ? 8.552 2.577 -20.687 1.00 96.88 106 LEU A CA 1
ATOM 872 C C . LEU A 1 106 ? 9.379 1.562 -21.484 1.00 96.88 106 LEU A C 1
ATOM 874 O O . LEU A 1 106 ? 10.208 1.975 -22.295 1.00 96.88 106 LEU A O 1
ATOM 878 N N . ILE A 1 107 ? 9.148 0.259 -21.288 1.00 96.44 107 ILE A N 1
ATOM 879 C CA . ILE A 1 107 ? 9.787 -0.794 -22.090 1.00 96.44 107 ILE A CA 1
ATOM 880 C C . ILE A 1 107 ? 9.430 -0.611 -23.565 1.00 96.44 107 ILE A C 1
ATOM 882 O O . ILE A 1 107 ? 10.334 -0.475 -24.383 1.00 96.44 107 ILE A O 1
ATOM 886 N N . GLU A 1 108 ? 8.145 -0.500 -23.905 1.00 96.00 108 GLU A N 1
ATOM 887 C CA . GLU A 1 108 ? 7.704 -0.321 -25.295 1.00 96.00 108 GLU A CA 1
ATOM 888 C C . GLU A 1 108 ? 8.285 0.949 -25.936 1.00 96.00 108 GLU A C 1
ATOM 890 O O . GLU A 1 108 ? 8.674 0.957 -27.107 1.00 96.00 108 GLU A O 1
ATOM 895 N N . GLN A 1 109 ? 8.354 2.049 -25.179 1.00 96.25 109 GLN A N 1
ATOM 896 C CA . GLN A 1 109 ? 8.980 3.287 -25.649 1.00 96.25 109 GLN A CA 1
ATOM 897 C C . GLN A 1 109 ? 10.476 3.100 -25.914 1.00 96.25 109 GLN A C 1
ATOM 899 O O . GLN A 1 109 ? 10.992 3.619 -26.905 1.00 96.25 109 GLN A O 1
ATOM 904 N N . ASN A 1 110 ? 11.174 2.365 -25.050 1.00 96.19 110 ASN A N 1
ATOM 905 C CA . ASN A 1 110 ? 12.590 2.073 -25.229 1.00 96.19 110 ASN A CA 1
ATOM 906 C C . ASN A 1 110 ? 12.832 1.124 -26.404 1.00 96.19 110 ASN A C 1
ATOM 908 O O . ASN A 1 110 ? 13.735 1.383 -27.191 1.00 96.19 110 ASN A O 1
ATOM 912 N N . GLU A 1 111 ? 12.013 0.091 -26.587 1.00 94.81 111 GLU A N 1
ATOM 913 C CA . GLU A 1 111 ? 12.099 -0.805 -27.745 1.00 94.81 111 GLU A CA 1
ATOM 914 C C . GLU A 1 111 ? 11.927 -0.040 -29.060 1.00 94.81 111 GLU A C 1
ATOM 916 O O . GLU A 1 111 ? 12.727 -0.202 -29.982 1.00 94.81 111 GLU A O 1
ATOM 921 N N . LYS A 1 112 ? 10.944 0.869 -29.130 1.00 93.44 112 LYS A N 1
ATOM 922 C CA . LYS A 1 112 ? 10.757 1.754 -30.291 1.00 93.44 112 LYS A CA 1
ATOM 923 C C . LYS A 1 112 ? 11.987 2.627 -30.544 1.00 93.44 112 LYS A C 1
ATOM 925 O O . LYS A 1 112 ? 12.457 2.685 -31.677 1.00 93.44 112 LYS A O 1
ATOM 930 N N . LYS A 1 113 ? 12.559 3.237 -29.500 1.00 91.44 113 LYS A N 1
ATOM 931 C CA . LYS A 1 113 ? 13.793 4.035 -29.616 1.00 91.44 113 LYS A CA 1
ATOM 932 C C . LYS A 1 113 ? 14.988 3.200 -30.069 1.00 91.44 113 LYS A C 1
ATOM 934 O O . LYS A 1 113 ? 15.751 3.652 -30.913 1.00 91.44 113 LYS A O 1
ATOM 939 N N . ILE A 1 114 ? 15.155 1.986 -29.546 1.00 88.44 114 ILE A N 1
ATOM 940 C CA . ILE A 1 114 ? 16.227 1.071 -29.961 1.00 88.44 114 ILE A CA 1
ATOM 941 C C . ILE A 1 114 ? 16.060 0.710 -31.437 1.00 88.44 114 ILE A C 1
ATOM 943 O O . ILE A 1 114 ? 17.032 0.752 -32.185 1.00 88.44 114 ILE A O 1
ATOM 947 N N . LEU A 1 115 ? 14.835 0.419 -31.882 1.00 88.06 115 LEU A N 1
ATOM 948 C CA . LEU A 1 115 ? 14.547 0.155 -33.291 1.00 88.06 115 LEU A CA 1
ATOM 949 C C . LEU A 1 115 ? 14.875 1.367 -34.174 1.00 88.06 115 LEU A C 1
ATOM 951 O O . LEU A 1 115 ? 15.513 1.199 -35.213 1.00 88.06 115 LEU A O 1
ATOM 955 N N . GLU A 1 116 ? 14.499 2.579 -33.764 1.00 84.94 116 GLU A N 1
ATOM 956 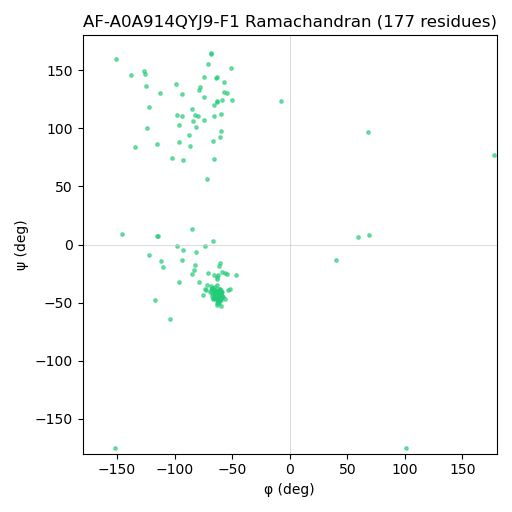C CA . GLU A 1 116 ? 14.857 3.820 -34.466 1.00 84.94 116 GLU A CA 1
ATOM 957 C C . GLU A 1 116 ? 16.376 4.024 -34.536 1.00 84.94 116 GLU A C 1
ATOM 959 O O . GLU A 1 116 ? 16.912 4.306 -35.609 1.00 84.94 116 GLU A O 1
ATOM 964 N N . ILE A 1 117 ? 17.085 3.809 -33.424 1.00 81.94 117 ILE A N 1
ATOM 965 C CA . ILE A 1 117 ? 18.547 3.900 -33.365 1.00 81.94 117 ILE A CA 1
ATOM 966 C C . ILE A 1 117 ? 19.187 2.847 -34.274 1.00 81.94 117 ILE A C 1
ATOM 968 O O . ILE A 1 117 ? 20.067 3.197 -35.055 1.00 81.94 117 ILE A O 1
ATOM 972 N N . SER A 1 118 ? 18.715 1.598 -34.246 1.00 79.94 118 SER A N 1
ATOM 973 C CA . SER A 1 118 ? 19.267 0.491 -35.044 1.00 79.94 118 SER A CA 1
ATOM 974 C C . SER A 1 118 ? 19.137 0.704 -36.556 1.00 79.94 118 SER A C 1
ATOM 976 O O . SER A 1 118 ? 19.956 0.208 -37.325 1.00 79.94 118 SER A O 1
ATOM 978 N N . LYS A 1 119 ? 18.125 1.466 -36.993 1.00 77.50 119 LYS A N 1
ATOM 979 C CA . LYS A 1 119 ? 17.929 1.838 -38.402 1.00 77.50 119 LYS A CA 1
ATOM 980 C C . LYS A 1 119 ? 18.783 3.033 -38.824 1.00 77.50 119 LYS A C 1
ATOM 982 O O . LYS A 1 119 ? 18.959 3.259 -40.019 1.00 77.50 119 LYS A O 1
ATOM 987 N N . SER A 1 120 ? 19.295 3.808 -37.869 1.00 77.94 120 SER A N 1
ATOM 988 C CA . SER A 1 120 ? 20.148 4.965 -38.134 1.00 77.94 120 SER A CA 1
ATOM 989 C C . SER A 1 120 ? 21.623 4.575 -38.086 1.00 77.94 120 SER A C 1
ATOM 991 O O . SER A 1 120 ? 22.087 4.000 -37.107 1.00 77.94 120 SER A O 1
ATOM 993 N N . LEU A 1 121 ? 22.389 4.937 -39.116 1.00 78.06 121 LEU A N 1
ATOM 994 C CA . LEU A 1 121 ? 23.847 4.932 -39.000 1.00 78.06 121 LEU A CA 1
ATOM 995 C C . LEU A 1 121 ? 24.259 5.971 -37.945 1.00 78.06 121 LEU A C 1
ATOM 997 O O . LEU A 1 121 ? 23.636 7.031 -37.843 1.00 78.06 121 LEU A O 1
ATOM 1001 N N . ARG A 1 122 ? 25.296 5.669 -37.159 1.00 85.19 122 ARG A N 1
ATOM 1002 C CA . ARG A 1 122 ? 25.785 6.510 -36.055 1.00 85.19 122 ARG A CA 1
ATOM 1003 C C . ARG A 1 122 ? 27.274 6.797 -36.204 1.00 85.19 122 ARG A C 1
ATOM 1005 O O . ARG A 1 122 ? 28.017 6.014 -36.796 1.00 85.19 122 ARG A O 1
ATOM 1012 N N . CYS A 1 123 ? 27.707 7.955 -35.719 1.00 87.00 123 CYS A N 1
ATOM 1013 C CA . CYS A 1 123 ? 29.118 8.285 -35.615 1.00 87.00 123 CYS A CA 1
ATOM 1014 C C . CYS A 1 123 ? 29.773 7.350 -34.597 1.00 87.00 123 CYS A C 1
ATOM 1016 O O . CYS A 1 123 ? 29.419 7.400 -33.425 1.00 87.00 123 CYS A O 1
ATOM 1018 N N . GLN A 1 124 ? 30.768 6.570 -35.011 1.00 84.38 124 GLN A N 1
ATOM 1019 C CA . GLN A 1 124 ? 31.460 5.617 -34.139 1.00 84.38 124 GLN A CA 1
ATOM 1020 C C . GLN A 1 124 ? 32.176 6.290 -32.952 1.00 84.38 124 GLN A C 1
ATOM 1022 O O . GLN A 1 124 ? 32.530 5.621 -31.989 1.00 84.38 124 GLN A O 1
ATOM 1027 N N . ASN A 1 125 ? 32.429 7.603 -33.020 1.00 86.81 125 ASN A N 1
ATOM 1028 C CA . ASN A 1 125 ? 33.131 8.334 -31.964 1.00 86.81 125 ASN A CA 1
ATOM 1029 C C . ASN A 1 125 ? 32.206 9.041 -30.958 1.00 86.81 125 ASN A C 1
ATOM 1031 O O . ASN A 1 125 ? 32.591 9.227 -29.811 1.00 86.81 125 ASN A O 1
ATOM 1035 N N . CYS A 1 126 ? 31.027 9.506 -31.383 1.00 87.88 126 CYS A N 1
ATOM 1036 C CA . CYS A 1 126 ? 30.197 10.399 -30.561 1.00 87.88 126 CYS A CA 1
ATOM 1037 C C . CYS A 1 126 ? 28.679 10.200 -30.710 1.00 87.88 126 CYS A C 1
ATOM 1039 O O . CYS A 1 126 ? 27.917 11.041 -30.243 1.00 87.88 126 CYS A O 1
ATOM 1041 N N . ASP A 1 127 ? 28.230 9.143 -31.396 1.00 85.00 127 ASP A N 1
ATOM 1042 C CA . ASP A 1 127 ? 26.815 8.776 -31.592 1.00 85.00 127 ASP A CA 1
ATOM 1043 C C . ASP A 1 127 ? 25.915 9.813 -32.303 1.00 85.00 127 ASP A C 1
ATOM 1045 O O . ASP A 1 127 ? 24.704 9.616 -32.478 1.00 85.00 127 ASP A O 1
ATOM 1049 N N . GLU A 1 128 ? 26.499 10.900 -32.807 1.00 88.38 128 GLU A N 1
ATOM 1050 C CA . GLU A 1 128 ? 25.824 11.840 -33.699 1.00 88.38 128 GLU A CA 1
ATOM 1051 C C . GLU A 1 128 ? 25.523 11.220 -35.072 1.00 88.38 128 GLU A C 1
ATOM 1053 O O . GLU A 1 128 ? 26.090 10.198 -35.466 1.00 88.38 128 GLU A O 1
ATOM 1058 N N . LEU A 1 129 ? 24.642 11.860 -35.846 1.00 85.00 129 LEU A N 1
ATOM 1059 C CA . LEU A 1 129 ? 24.352 11.431 -37.214 1.00 85.00 129 LEU A CA 1
ATOM 1060 C C . LEU A 1 129 ? 25.613 11.552 -38.094 1.00 85.00 129 LEU A C 1
ATOM 1062 O O . LEU A 1 129 ? 26.193 12.640 -38.200 1.00 85.00 129 LEU A O 1
ATOM 1066 N N . PRO A 1 130 ? 26.055 10.463 -38.742 1.00 85.88 130 PRO A N 1
ATOM 1067 C CA . PRO A 1 130 ? 27.263 10.475 -39.537 1.00 85.88 130 PRO A CA 1
ATOM 1068 C C . PRO A 1 130 ? 27.040 11.219 -40.854 1.00 85.88 130 PRO A C 1
ATOM 1070 O O . PRO A 1 130 ? 25.981 11.148 -41.473 1.00 85.88 130 PRO A O 1
ATOM 1073 N N . LYS A 1 131 ? 28.081 11.922 -41.295 1.00 85.94 131 LYS A N 1
ATOM 1074 C CA . LYS A 1 131 ? 28.148 12.614 -42.593 1.00 85.94 131 LYS A CA 1
ATOM 1075 C C . LYS A 1 131 ? 29.133 11.936 -43.545 1.00 85.94 131 LYS A C 1
ATOM 1077 O O . LYS A 1 131 ? 29.073 12.131 -44.762 1.00 85.94 131 LYS A O 1
ATOM 1082 N N . PHE A 1 132 ? 30.030 11.132 -42.983 1.00 79.50 132 PHE A N 1
ATOM 1083 C CA . PHE A 1 132 ? 31.129 10.481 -43.667 1.00 79.50 132 PHE A CA 1
ATOM 1084 C C . PHE A 1 132 ? 31.063 8.975 -43.435 1.00 79.50 132 PHE A C 1
ATOM 1086 O O . PHE A 1 132 ? 30.846 8.515 -42.314 1.00 79.50 132 PHE A O 1
ATOM 1093 N N . TYR A 1 133 ? 31.287 8.210 -44.499 1.00 81.69 133 TYR A N 1
ATOM 1094 C CA . TYR A 1 133 ? 31.374 6.755 -44.442 1.00 81.69 133 TYR A CA 1
ATOM 1095 C C . TYR A 1 133 ? 32.805 6.305 -44.748 1.00 81.69 133 TYR A C 1
ATOM 1097 O O . TYR A 1 133 ? 33.393 6.725 -45.751 1.00 81.69 133 TYR A O 1
ATOM 1105 N N . CYS A 1 134 ? 33.357 5.440 -43.897 1.00 79.44 134 CYS A N 1
ATOM 1106 C CA . CYS A 1 134 ? 34.686 4.854 -44.045 1.00 79.44 134 CYS A CA 1
ATOM 1107 C C . CYS A 1 134 ? 34.600 3.394 -44.519 1.00 79.44 134 CYS A C 1
ATOM 1109 O O . CYS A 1 134 ? 35.017 3.087 -45.639 1.00 79.44 134 CYS A O 1
ATOM 1111 N N . CYS A 1 135 ? 34.028 2.502 -43.709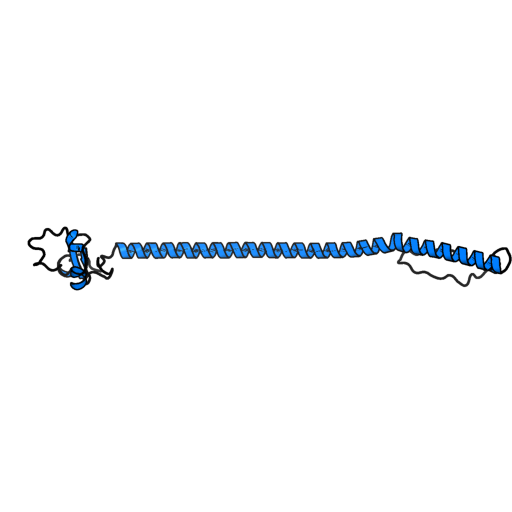 1.00 77.56 135 CYS A N 1
ATOM 1112 C CA . CYS A 1 135 ? 33.862 1.076 -44.004 1.00 77.56 135 CYS A CA 1
ATOM 1113 C C . CYS A 1 135 ? 32.626 0.513 -43.275 1.00 77.56 135 CYS A C 1
ATOM 1115 O O . CYS A 1 135 ? 31.861 1.274 -42.680 1.00 77.56 135 CYS A O 1
ATOM 1117 N N . LYS A 1 136 ? 32.398 -0.806 -43.356 1.00 71.88 136 LYS A N 1
ATOM 1118 C CA . LYS A 1 136 ? 31.308 -1.458 -42.619 1.00 71.88 136 LYS A CA 1
ATOM 1119 C C . LYS A 1 136 ? 31.527 -1.196 -41.123 1.00 71.88 136 LYS A C 1
ATOM 1121 O O . LYS A 1 136 ? 32.619 -1.448 -40.633 1.00 71.88 136 LYS A O 1
ATOM 1126 N N . ASP A 1 137 ? 30.524 -0.619 -40.465 1.00 74.75 137 ASP A N 1
ATOM 1127 C CA . ASP A 1 137 ? 30.547 -0.202 -39.052 1.00 74.75 137 ASP A CA 1
ATOM 1128 C C . ASP A 1 137 ? 31.479 0.989 -38.722 1.00 74.75 137 ASP A C 1
ATOM 1130 O O . ASP A 1 137 ? 31.625 1.371 -37.564 1.00 74.75 137 ASP A O 1
ATOM 1134 N N . GLY A 1 138 ? 32.048 1.643 -39.745 1.00 80.88 138 GLY A N 1
ATOM 1135 C CA . GLY A 1 138 ? 32.892 2.834 -39.617 1.00 80.88 138 GLY A CA 1
ATOM 1136 C C . GLY A 1 138 ? 32.274 4.065 -40.271 1.00 80.88 138 GLY A C 1
ATOM 1137 O O . GLY A 1 138 ? 32.577 4.373 -41.428 1.00 80.88 138 GLY A O 1
ATOM 1138 N N . SER A 1 139 ? 31.429 4.796 -39.546 1.00 84.81 139 SER A N 1
ATOM 1139 C CA . SER A 1 139 ? 30.841 6.068 -39.991 1.00 84.81 139 SER A CA 1
ATOM 1140 C C . SER A 1 139 ? 31.097 7.193 -38.990 1.00 84.81 139 SER A C 1
ATOM 1142 O O . SER A 1 139 ? 31.159 6.947 -37.791 1.00 84.81 139 SER A O 1
ATOM 1144 N N . PHE A 1 140 ? 31.255 8.433 -39.467 1.00 86.50 140 PHE A N 1
ATOM 1145 C CA . PHE A 1 140 ? 31.692 9.575 -38.649 1.00 86.50 140 PHE A CA 1
ATOM 1146 C C . PHE A 1 140 ? 30.894 10.849 -38.957 1.00 86.50 140 PHE A C 1
ATOM 1148 O O . PHE A 1 140 ? 30.518 11.092 -40.106 1.00 86.50 140 PHE A O 1
ATOM 1155 N N . CYS A 1 141 ? 30.637 11.694 -37.954 1.00 87.88 141 CYS A N 1
ATOM 1156 C CA . CYS A 1 141 ? 29.934 12.975 -38.133 1.00 87.88 141 CYS A CA 1
ATOM 1157 C C . CYS A 1 141 ? 30.854 14.119 -38.602 1.00 87.88 141 CYS A C 1
ATOM 1159 O O . CYS A 1 141 ? 30.379 15.089 -39.196 1.00 87.88 141 CYS A O 1
ATOM 1161 N N . SER A 1 142 ? 32.165 13.999 -38.378 1.00 87.69 142 SER A N 1
ATOM 1162 C CA . SER A 1 142 ? 33.189 14.985 -38.739 1.00 87.69 142 SER A CA 1
ATOM 1163 C C . SER A 1 142 ? 34.535 14.312 -39.025 1.00 87.69 142 SER A C 1
ATOM 1165 O O . SER A 1 142 ? 34.788 13.199 -38.563 1.00 87.69 142 SER A O 1
ATOM 1167 N N . GLU A 1 143 ? 35.420 15.002 -39.750 1.00 83.12 143 GLU A N 1
ATOM 1168 C CA . GLU A 1 143 ? 36.806 14.548 -39.943 1.00 83.12 143 GLU A CA 1
ATOM 1169 C C . GLU A 1 143 ? 37.584 14.480 -38.621 1.00 83.12 143 GLU A C 1
ATOM 1171 O O . GLU A 1 143 ? 38.461 13.635 -38.468 1.00 83.12 143 GLU A O 1
ATOM 1176 N N . THR A 1 144 ? 37.248 15.334 -37.649 1.00 84.38 144 THR A N 1
ATOM 1177 C CA . THR A 1 144 ? 37.823 15.294 -36.297 1.00 84.38 144 THR A CA 1
ATOM 1178 C C . THR A 1 144 ? 37.469 13.981 -35.603 1.00 84.38 144 THR A C 1
ATOM 1180 O O . THR A 1 144 ? 38.357 13.247 -35.191 1.00 84.38 144 THR A O 1
ATOM 1183 N N . CYS A 1 145 ? 36.186 13.599 -35.606 1.00 83.69 145 CYS A N 1
ATOM 1184 C CA . CYS A 1 145 ? 35.741 12.312 -35.061 1.00 83.69 145 CYS A CA 1
ATOM 1185 C C . CYS A 1 145 ? 36.330 11.099 -35.790 1.00 83.69 145 CYS A C 1
ATOM 1187 O O . CYS A 1 145 ? 36.433 10.031 -35.197 1.00 83.69 145 CYS A O 1
ATOM 1189 N N . GLN A 1 146 ? 36.702 11.242 -37.064 1.00 79.06 146 GLN A N 1
ATOM 1190 C CA . GLN A 1 146 ? 37.409 10.196 -37.800 1.00 79.06 146 GLN A CA 1
ATOM 1191 C C . GLN A 1 146 ? 38.870 10.057 -37.341 1.00 79.06 146 GLN A C 1
ATOM 1193 O O . GLN A 1 146 ? 39.380 8.942 -37.282 1.00 79.06 146 GLN A O 1
ATOM 1198 N N . LYS A 1 147 ? 39.552 11.172 -37.048 1.00 79.00 147 LYS A N 1
ATOM 1199 C CA . LYS A 1 147 ? 40.970 11.196 -36.647 1.00 79.00 147 LYS A CA 1
ATOM 1200 C C . LYS A 1 147 ? 41.185 10.823 -35.180 1.00 79.00 147 LYS A C 1
ATOM 1202 O O . LYS A 1 147 ? 42.197 10.205 -34.871 1.00 79.00 147 LYS A O 1
ATOM 1207 N N . ASP A 1 148 ? 40.233 11.165 -34.315 1.00 70.81 148 ASP A N 1
ATOM 1208 C CA . ASP A 1 148 ? 40.307 10.919 -32.868 1.00 70.81 148 ASP A CA 1
ATOM 1209 C C . ASP A 1 148 ? 39.923 9.481 -32.475 1.00 70.81 148 ASP A C 1
ATOM 1211 O O . ASP A 1 148 ? 40.056 9.096 -31.315 1.00 70.81 148 ASP A O 1
ATOM 1215 N N . ASN A 1 149 ? 39.450 8.673 -33.428 1.00 65.50 149 ASN A N 1
ATOM 1216 C CA . ASN A 1 149 ? 38.973 7.319 -33.175 1.00 65.50 149 ASN A CA 1
ATOM 1217 C C . ASN A 1 149 ? 40.051 6.268 -33.506 1.00 65.50 149 ASN A C 1
ATOM 1219 O O . ASN A 1 149 ? 40.693 6.316 -34.557 1.00 65.50 149 ASN A O 1
ATOM 1223 N N . SER A 1 150 ? 40.198 5.253 -32.646 1.00 66.31 150 SER A N 1
ATOM 1224 C CA . SER A 1 150 ? 41.071 4.083 -32.845 1.00 66.31 150 SER A CA 1
ATOM 1225 C C . SER A 1 150 ? 40.644 3.158 -33.997 1.00 66.31 150 SER A C 1
ATOM 1227 O O . SER A 1 150 ? 41.295 2.140 -34.236 1.00 66.31 150 SER A O 1
ATOM 1229 N N . HIS A 1 151 ? 39.593 3.521 -34.741 1.00 71.88 151 HIS A N 1
ATOM 1230 C CA . HIS A 1 151 ? 39.050 2.820 -35.908 1.00 71.88 151 HIS A CA 1
ATOM 1231 C C . HIS A 1 151 ? 40.105 2.369 -36.931 1.00 71.88 151 HIS A C 1
ATOM 1233 O O . HIS A 1 151 ? 39.887 1.391 -37.638 1.00 71.88 151 HIS A O 1
ATOM 1239 N N . PHE A 1 152 ? 41.264 3.031 -37.011 1.00 65.94 152 PHE A N 1
ATOM 1240 C CA . PHE A 1 152 ? 42.362 2.618 -37.890 1.00 65.94 152 PHE A CA 1
ATOM 1241 C C . PHE A 1 152 ? 42.768 1.142 -37.720 1.00 65.94 152 PHE A C 1
ATOM 1243 O O . PHE A 1 152 ? 43.054 0.482 -38.716 1.00 65.94 152 PHE A O 1
ATOM 1250 N N . LEU A 1 153 ? 42.761 0.617 -36.488 1.00 65.94 153 LEU A N 1
ATOM 1251 C CA . LEU A 1 153 ? 43.179 -0.762 -36.194 1.00 65.94 153 LEU A CA 1
ATOM 1252 C C . LEU A 1 153 ? 42.184 -1.820 -36.699 1.00 65.94 153 LEU A C 1
ATOM 1254 O O . LEU A 1 153 ? 42.577 -2.952 -36.966 1.00 65.94 153 LEU A O 1
ATOM 1258 N N . GLU A 1 154 ? 40.917 -1.442 -36.863 1.00 68.50 154 GLU A N 1
ATOM 1259 C CA . GLU A 1 154 ? 39.805 -2.325 -37.248 1.00 68.50 154 GLU A CA 1
ATOM 1260 C C . GLU A 1 154 ? 39.221 -1.948 -38.624 1.00 68.50 154 GLU A C 1
ATOM 1262 O O . GLU A 1 154 ? 38.204 -2.478 -39.073 1.00 68.50 154 GLU A O 1
ATOM 1267 N N . CYS A 1 155 ? 39.867 -1.018 -39.333 1.00 73.38 155 CYS A N 1
ATOM 1268 C CA . CYS A 1 155 ? 39.378 -0.513 -40.605 1.00 73.38 155 CYS A CA 1
ATOM 1269 C C . CYS A 1 155 ? 39.596 -1.543 -41.722 1.00 73.38 155 CYS A C 1
ATOM 1271 O O . CYS A 1 155 ? 40.699 -1.724 -42.234 1.00 73.38 155 CYS A O 1
ATOM 1273 N N . HIS A 1 156 ? 38.510 -2.168 -42.176 1.00 68.69 156 HIS A N 1
ATOM 1274 C CA . HIS A 1 156 ? 38.525 -3.119 -43.295 1.00 68.69 156 HIS A CA 1
ATOM 1275 C C . HIS A 1 156 ? 38.425 -2.469 -44.682 1.00 68.69 156 HIS A C 1
ATOM 1277 O O . HIS A 1 156 ? 38.168 -3.152 -45.678 1.00 68.69 156 HIS A O 1
ATOM 1283 N N . ARG A 1 157 ? 38.599 -1.146 -44.791 1.00 67.06 157 ARG A N 1
ATOM 1284 C CA . ARG A 1 157 ? 38.705 -0.508 -46.107 1.00 67.06 157 ARG A CA 1
ATOM 1285 C C . ARG A 1 157 ? 39.966 -1.080 -46.762 1.00 67.06 157 ARG A C 1
ATOM 1287 O O . ARG A 1 157 ? 41.043 -0.993 -46.187 1.00 67.06 157 ARG A O 1
ATOM 1294 N N . THR A 1 158 ? 39.853 -1.694 -47.941 1.00 56.12 158 THR A N 1
ATOM 1295 C CA . THR A 1 158 ? 41.020 -2.112 -48.736 1.00 56.12 158 THR A CA 1
ATOM 1296 C C . THR A 1 158 ? 41.834 -0.867 -49.080 1.00 56.12 158 THR A C 1
ATOM 1298 O O . THR A 1 158 ? 41.527 -0.160 -50.038 1.00 56.12 158 THR A O 1
ATOM 1301 N N . LEU A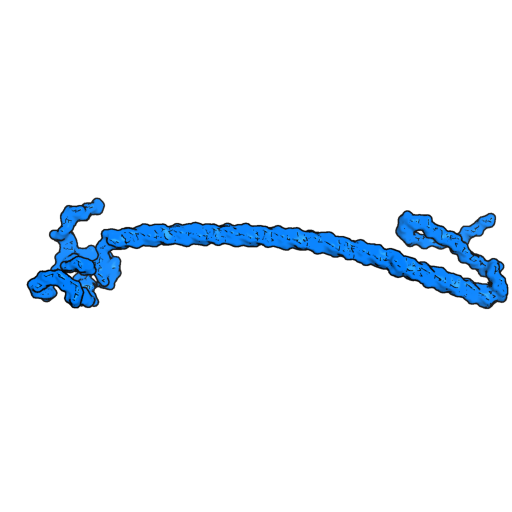 1 159 ? 42.814 -0.538 -48.241 1.00 50.47 159 LEU A N 1
ATOM 1302 C CA . LEU A 1 159 ? 43.614 0.670 -48.350 1.00 50.47 159 LEU A CA 1
ATOM 1303 C C . LEU A 1 159 ? 44.688 0.478 -49.423 1.00 50.47 159 LEU A C 1
ATOM 1305 O O . LEU A 1 159 ? 45.667 -0.235 -49.216 1.00 50.47 159 LEU A O 1
ATOM 1309 N N . ARG A 1 160 ? 44.560 1.190 -50.547 1.00 45.78 160 ARG A N 1
ATOM 1310 C CA . ARG A 1 160 ? 45.751 1.803 -51.141 1.00 45.78 160 ARG A CA 1
ATOM 1311 C C . ARG A 1 160 ? 45.989 3.095 -50.363 1.00 45.78 160 ARG A C 1
ATOM 1313 O O . ARG A 1 160 ? 45.305 4.078 -50.594 1.00 45.78 160 ARG A O 1
ATOM 1320 N N . ASP A 1 161 ? 46.946 3.039 -49.441 1.00 44.41 161 ASP A N 1
ATOM 1321 C CA . ASP A 1 161 ? 47.516 4.176 -48.704 1.00 44.41 161 ASP A CA 1
ATOM 1322 C C . ASP A 1 161 ? 46.556 4.873 -47.688 1.00 44.41 161 ASP A C 1
ATOM 1324 O O . ASP A 1 161 ? 45.762 5.741 -48.060 1.00 44.41 161 ASP A O 1
ATOM 1328 N N . PRO A 1 162 ? 46.622 4.534 -46.380 1.00 45.50 162 PRO A N 1
ATOM 1329 C CA . PRO A 1 162 ? 45.728 5.066 -45.338 1.00 45.50 162 PRO A CA 1
ATOM 1330 C C . PRO A 1 162 ? 45.747 6.578 -45.117 1.00 45.50 162 PRO A C 1
ATOM 1332 O O . PRO A 1 162 ? 44.842 7.109 -44.478 1.00 45.50 162 PRO A O 1
ATOM 1335 N N . TYR A 1 163 ? 46.763 7.270 -45.628 1.00 47.22 163 TYR A N 1
ATOM 1336 C CA . TYR A 1 163 ? 46.956 8.702 -45.409 1.00 47.22 163 TYR A CA 1
ATOM 1337 C C . TYR A 1 163 ? 46.445 9.579 -46.560 1.00 47.22 163 TYR A C 1
ATOM 1339 O O . TYR A 1 163 ? 46.548 10.801 -46.473 1.00 47.22 163 TYR A O 1
ATOM 1347 N N . LYS A 1 164 ? 45.909 8.990 -47.642 1.00 49.44 164 LYS A N 1
ATOM 1348 C CA . LYS A 1 164 ? 45.531 9.743 -48.854 1.00 49.44 164 LYS A CA 1
ATOM 1349 C C . LYS A 1 164 ? 44.040 9.840 -49.146 1.00 49.44 164 LYS A C 1
ATOM 1351 O O . LYS A 1 164 ? 43.660 10.688 -49.947 1.00 49.44 164 LYS A O 1
ATOM 1356 N N . GLU A 1 165 ? 43.189 9.044 -48.507 1.00 52.38 165 GLU A N 1
ATOM 1357 C CA . GLU A 1 165 ? 41.751 9.091 -48.783 1.00 52.38 165 GLU A CA 1
ATOM 1358 C C . GLU A 1 165 ? 40.924 9.348 -47.525 1.00 52.38 165 GLU A C 1
ATOM 1360 O O . GLU A 1 165 ? 40.602 8.437 -46.760 1.00 52.38 165 GLU A O 1
ATOM 1365 N N . SER A 1 166 ? 40.506 10.605 -47.359 1.00 54.34 166 SER A N 1
ATOM 1366 C CA . SER A 1 166 ? 39.444 10.998 -46.432 1.00 54.34 166 SER A CA 1
ATOM 1367 C C . SER A 1 166 ? 38.187 10.136 -46.644 1.00 54.34 166 SER A C 1
ATOM 1369 O O . SER A 1 166 ? 37.929 9.616 -47.740 1.00 54.34 166 SER A O 1
ATOM 1371 N N . ALA A 1 167 ? 37.386 9.943 -45.593 1.00 55.81 167 ALA A N 1
ATOM 1372 C CA . ALA A 1 167 ? 36.091 9.283 -45.725 1.00 55.81 167 ALA A CA 1
ATOM 1373 C C . ALA A 1 167 ? 35.220 10.030 -46.754 1.00 55.81 167 ALA A C 1
ATOM 1375 O O . ALA A 1 167 ? 35.238 11.258 -46.841 1.00 55.81 167 ALA A O 1
ATOM 1376 N N . VAL A 1 168 ? 34.489 9.287 -47.588 1.00 58.94 168 VAL A N 1
ATOM 1377 C CA . VAL A 1 168 ? 33.713 9.894 -48.678 1.00 58.94 168 VAL A CA 1
ATOM 1378 C C . VAL A 1 168 ? 32.430 10.489 -48.084 1.00 58.94 168 VAL A C 1
ATOM 1380 O O . VAL A 1 168 ? 31.779 9.809 -47.281 1.00 58.94 168 VAL A O 1
ATOM 1383 N N . PRO A 1 169 ? 32.024 11.715 -48.470 1.00 58.75 169 PRO A N 1
ATOM 1384 C CA . PRO A 1 169 ? 30.727 12.257 -48.081 1.00 58.75 169 PRO A CA 1
ATOM 1385 C C . PRO A 1 169 ? 29.610 11.286 -48.476 1.00 58.75 169 PRO A C 1
ATOM 1387 O O . PRO A 1 169 ? 29.551 10.845 -49.629 1.00 58.75 169 PRO A O 1
ATOM 1390 N N . MET A 1 170 ? 28.712 10.964 -47.543 1.00 53.88 170 MET A N 1
ATOM 1391 C CA . MET A 1 170 ? 27.674 9.938 -47.752 1.00 53.88 170 MET A CA 1
ATOM 1392 C C . MET A 1 170 ? 26.745 10.247 -48.938 1.00 53.88 170 MET A C 1
ATOM 1394 O O . MET A 1 170 ? 26.244 9.330 -49.589 1.00 53.88 170 MET A O 1
ATOM 1398 N N . VAL A 1 171 ? 26.628 11.527 -49.305 1.00 52.88 171 VAL A N 1
ATOM 1399 C CA . VAL A 1 171 ? 25.868 12.027 -50.464 1.00 52.88 171 VAL A CA 1
ATOM 1400 C C . VAL A 1 171 ? 26.317 11.393 -51.793 1.00 52.88 171 VAL A C 1
ATOM 1402 O O . VAL A 1 171 ? 25.528 11.305 -52.726 1.00 52.88 171 VAL A O 1
ATOM 1405 N N . LYS A 1 172 ? 27.564 10.907 -51.903 1.00 47.84 172 LYS A N 1
ATOM 1406 C CA . LYS A 1 172 ? 28.105 10.341 -53.154 1.00 47.84 172 LYS A CA 1
ATOM 1407 C C . LYS A 1 172 ? 27.955 8.820 -53.310 1.00 47.84 172 LYS A C 1
ATOM 1409 O O . LYS A 1 172 ? 28.329 8.312 -54.363 1.00 47.84 172 LYS A O 1
ATOM 1414 N N . ARG A 1 173 ? 27.449 8.074 -52.315 1.00 46.09 173 ARG A N 1
ATOM 1415 C CA . ARG A 1 173 ? 27.393 6.590 -52.377 1.00 46.09 173 ARG A CA 1
ATOM 1416 C C . ARG A 1 173 ? 26.010 5.950 -52.231 1.00 46.09 173 ARG A C 1
ATOM 1418 O O . ARG A 1 173 ? 25.908 4.753 -52.474 1.00 46.09 173 ARG A O 1
ATOM 1425 N N . MET A 1 174 ? 24.957 6.690 -51.883 1.00 44.59 174 MET A N 1
ATOM 1426 C CA . MET A 1 174 ? 23.617 6.108 -51.704 1.00 44.59 174 MET A CA 1
ATOM 1427 C C . MET A 1 174 ? 22.524 6.955 -52.377 1.00 44.59 174 MET A C 1
ATOM 1429 O O . MET A 1 174 ? 21.875 7.749 -51.704 1.00 44.59 174 MET A O 1
ATOM 1433 N N . PRO A 1 175 ? 22.273 6.785 -53.690 1.00 44.78 175 PRO A N 1
ATOM 1434 C CA . PRO A 1 175 ? 21.180 7.478 -54.382 1.00 44.78 175 PRO A CA 1
ATOM 1435 C C . PRO A 1 175 ? 19.771 6.935 -54.058 1.00 44.78 175 PRO A C 1
ATOM 1437 O O . PRO A 1 175 ? 18.795 7.466 -54.573 1.00 44.78 175 PRO A O 1
ATOM 1440 N N . HIS A 1 176 ? 19.636 5.891 -53.228 1.00 42.22 176 HIS A N 1
ATOM 1441 C CA . HIS A 1 176 ? 18.359 5.189 -53.002 1.00 42.22 176 HIS A CA 1
ATOM 1442 C C . HIS A 1 176 ? 17.782 5.306 -51.584 1.00 42.22 176 HIS A C 1
ATOM 1444 O O . HIS A 1 176 ? 16.781 4.663 -51.287 1.00 42.22 176 HIS A O 1
ATOM 1450 N N . LEU A 1 177 ? 18.369 6.130 -50.714 1.00 39.31 177 LEU A N 1
ATOM 1451 C CA . LEU A 1 177 ? 17.743 6.511 -49.444 1.00 39.31 177 LEU A CA 1
ATOM 1452 C C . LEU A 1 177 ? 17.165 7.920 -49.592 1.00 39.31 177 LEU A C 1
ATOM 1454 O O . LEU A 1 177 ? 17.740 8.902 -49.130 1.00 39.31 177 LEU A O 1
ATOM 1458 N N . THR A 1 178 ? 16.045 8.017 -50.306 1.00 33.78 178 THR A N 1
ATOM 1459 C CA . THR A 1 178 ? 15.123 9.148 -50.173 1.00 33.78 178 THR A CA 1
ATOM 1460 C C . THR A 1 178 ? 14.352 8.982 -48.867 1.00 33.78 178 THR A C 1
ATOM 1462 O O . THR A 1 178 ? 13.804 7.907 -48.621 1.00 33.78 178 THR A O 1
ATOM 1465 N N . PHE A 1 179 ? 14.380 10.034 -48.047 1.00 40.16 179 PHE A N 1
ATOM 1466 C CA . PHE A 1 179 ? 13.564 10.198 -46.843 1.00 40.16 179 PHE A CA 1
ATOM 1467 C C . PHE A 1 179 ? 12.067 10.129 -47.152 1.00 40.16 179 PHE A C 1
ATOM 1469 O O . PHE A 1 179 ? 11.680 10.588 -48.253 1.00 40.16 179 PHE A O 1
#